Protein AF-A0A819ZSA5-F1 (afdb_monomer)

Foldseek 3Di:
DDDDDDDLVLLVVLVVCVVVVDDLVVNCVVVVDDSVVSVVSVVVCVVPVDSDDDPPPDDDDPDDPVRVVVVVCLQEDEDDDDDDDPDDPPDPDDPDDDDDDPDDPDPDDDPDPDFDDDDDPDDDALVNVLVCCVVGVVVRCVPRPPDLQDNHHYDDDPDPSCVDPVNVVSVVVVSVVSVVVND

pLDDT: mean 78.05, std 16.54, range [30.83, 96.31]

Organism: NCBI:txid392030

Structure (mmCIF, N/CA/C/O backbone):
data_AF-A0A819ZSA5-F1
#
_entry.id   AF-A0A819ZSA5-F1
#
loop_
_atom_site.group_PDB
_atom_site.id
_atom_site.type_symbol
_atom_site.label_atom_id
_atom_site.label_alt_id
_atom_site.label_comp_id
_atom_site.label_asym_id
_atom_site.label_entity_id
_atom_site.label_seq_id
_atom_site.pdbx_PDB_ins_code
_atom_site.Cartn_x
_atom_site.Cartn_y
_atom_site.Cartn_z
_atom_site.occupancy
_atom_site.B_iso_or_equiv
_atom_site.auth_seq_id
_atom_site.auth_comp_id
_atom_site.auth_asym_id
_atom_site.auth_atom_id
_atom_site.pdbx_PDB_model_num
ATOM 1 N N . MET A 1 1 ? -1.577 13.769 31.404 1.00 42.12 1 MET A N 1
ATOM 2 C CA . MET A 1 1 ? -1.605 12.295 31.266 1.00 42.12 1 MET A CA 1
ATOM 3 C C . MET A 1 1 ? -2.921 11.864 30.628 1.00 42.12 1 MET A C 1
ATOM 5 O O . MET A 1 1 ? -3.973 12.156 31.183 1.00 42.12 1 MET A O 1
ATOM 9 N N . GLY A 1 2 ? -2.891 11.240 29.448 1.00 57.12 2 GLY A N 1
ATOM 10 C CA . GLY A 1 2 ? -4.105 10.738 28.791 1.00 57.12 2 GLY A CA 1
ATOM 11 C C . GLY A 1 2 ? -4.589 9.444 29.446 1.00 57.12 2 GLY A C 1
ATOM 12 O O . GLY A 1 2 ? -3.799 8.523 29.641 1.00 57.12 2 GLY A O 1
ATOM 13 N N . ARG A 1 3 ? -5.876 9.356 29.801 1.00 67.00 3 ARG A N 1
ATOM 14 C CA . ARG A 1 3 ? -6.476 8.099 30.280 1.00 67.00 3 ARG A CA 1
ATOM 15 C C . ARG A 1 3 ? -6.512 7.102 29.116 1.00 67.00 3 ARG A C 1
ATOM 17 O O . ARG A 1 3 ? -7.000 7.447 28.041 1.00 67.00 3 ARG A O 1
ATOM 24 N N . LYS A 1 4 ? -6.009 5.879 29.319 1.00 74.50 4 LYS A N 1
ATOM 25 C CA . LYS A 1 4 ? -6.106 4.808 28.313 1.00 74.50 4 LYS A CA 1
ATOM 26 C C . LYS A 1 4 ? -7.578 4.454 28.094 1.00 74.50 4 LYS A C 1
ATOM 28 O O . LYS A 1 4 ? -8.337 4.317 29.053 1.00 74.50 4 LYS A O 1
ATOM 33 N N . ALA A 1 5 ? -7.986 4.341 26.834 1.00 81.38 5 ALA A N 1
ATOM 34 C CA . ALA A 1 5 ? -9.345 3.942 26.498 1.00 81.38 5 ALA A CA 1
ATOM 35 C C . ALA A 1 5 ? -9.573 2.478 26.898 1.00 81.38 5 ALA A C 1
ATOM 37 O O . ALA A 1 5 ? -8.728 1.626 26.639 1.00 81.38 5 ALA A O 1
ATOM 38 N N . VAL A 1 6 ? -10.721 2.193 27.517 1.00 85.12 6 VAL A N 1
ATOM 39 C CA . VAL A 1 6 ? -11.136 0.814 27.802 1.00 85.12 6 VAL A CA 1
ATOM 40 C C . VAL A 1 6 ? -11.534 0.134 26.499 1.00 85.12 6 VAL A C 1
ATOM 42 O O . VAL A 1 6 ? -12.333 0.692 25.728 1.00 85.12 6 VAL A O 1
ATOM 45 N N . ASP A 1 7 ? -10.977 -1.055 26.286 1.00 91.38 7 ASP A N 1
ATOM 46 C CA . ASP A 1 7 ? -11.205 -1.862 25.096 1.00 91.38 7 ASP A CA 1
ATOM 47 C C . ASP A 1 7 ? -12.686 -2.252 24.926 1.00 91.38 7 ASP A C 1
ATOM 49 O O . ASP A 1 7 ? -13.478 -2.286 25.874 1.00 91.38 7 ASP A O 1
ATOM 53 N N . ILE A 1 8 ? -13.085 -2.505 23.681 1.00 92.12 8 ILE A N 1
ATOM 54 C CA . ILE A 1 8 ? -14.462 -2.843 23.317 1.00 92.12 8 ILE A CA 1
ATOM 55 C C . ILE A 1 8 ? -14.859 -4.201 23.904 1.00 92.12 8 ILE A C 1
ATOM 57 O O . ILE A 1 8 ? -15.986 -4.327 24.390 1.00 92.12 8 ILE A O 1
ATOM 61 N N . ALA A 1 9 ? -13.957 -5.192 23.912 1.00 93.94 9 ALA A N 1
ATOM 62 C CA . ALA A 1 9 ? -14.250 -6.511 24.474 1.00 93.94 9 ALA A CA 1
ATOM 63 C C . ALA A 1 9 ? -14.570 -6.408 25.970 1.00 93.94 9 ALA A C 1
ATOM 65 O O . ALA A 1 9 ? -15.563 -6.957 26.442 1.00 93.94 9 ALA A O 1
ATOM 66 N N . THR A 1 10 ? -13.799 -5.597 26.691 1.00 93.19 10 THR A N 1
ATOM 67 C CA . THR A 1 10 ? -14.002 -5.337 28.117 1.00 93.19 10 THR A CA 1
ATOM 68 C C . THR A 1 10 ? -15.339 -4.654 28.413 1.00 93.19 10 THR A C 1
ATOM 70 O O . THR A 1 10 ? -15.990 -4.940 29.412 1.00 93.19 10 THR A O 1
ATOM 73 N N . LYS A 1 11 ? -15.804 -3.753 27.543 1.00 94.06 11 LYS A N 1
ATOM 74 C CA . LYS A 1 11 ? -17.131 -3.142 27.719 1.00 94.06 11 LYS A CA 1
ATOM 75 C C . LYS A 1 11 ? -18.262 -4.145 27.499 1.00 94.06 11 LYS A C 1
ATOM 77 O O . LYS A 1 11 ? -19.272 -4.064 28.191 1.00 94.06 11 LYS A O 1
ATOM 82 N N . ARG A 1 12 ? -18.094 -5.093 26.568 1.00 95.19 12 ARG A N 1
ATOM 83 C CA . ARG A 1 12 ? -19.062 -6.180 26.347 1.00 95.19 12 ARG A CA 1
ATOM 84 C C . ARG A 1 12 ? -19.144 -7.105 27.556 1.00 95.19 12 ARG A C 1
ATOM 86 O O . ARG A 1 12 ? -20.248 -7.424 27.978 1.00 95.19 12 ARG A O 1
ATOM 93 N N . THR A 1 13 ? -18.009 -7.482 28.148 1.00 96.31 13 THR A N 1
ATOM 94 C CA . THR A 1 13 ? -18.011 -8.329 29.351 1.00 96.31 13 THR A CA 1
ATOM 95 C C . THR A 1 13 ? -18.680 -7.641 30.537 1.00 96.31 13 THR A C 1
ATOM 97 O O . THR A 1 13 ? -19.432 -8.289 31.254 1.00 96.31 13 THR A O 1
ATOM 100 N N . ILE A 1 14 ? -18.490 -6.327 30.712 1.00 95.44 14 ILE A N 1
ATOM 101 C CA . ILE A 1 14 ? -19.206 -5.549 31.738 1.00 95.44 14 ILE A CA 1
ATOM 102 C C . ILE A 1 14 ? -20.728 -5.648 31.561 1.00 95.44 14 ILE A C 1
ATOM 104 O O . ILE A 1 14 ? -21.435 -5.836 32.548 1.00 95.44 14 ILE A O 1
ATOM 108 N N . ILE A 1 15 ? -21.227 -5.519 30.329 1.00 95.38 15 ILE A N 1
ATOM 109 C CA . ILE A 1 15 ? -22.668 -5.580 30.038 1.00 95.38 15 ILE A CA 1
ATOM 110 C C . ILE A 1 15 ? -23.203 -6.991 30.285 1.00 95.38 15 ILE A C 1
ATOM 112 O O . ILE A 1 15 ? -24.161 -7.137 31.028 1.00 95.38 15 ILE A O 1
ATOM 116 N N . LEU A 1 16 ? -22.517 -8.028 29.793 1.00 96.25 16 LEU A N 1
ATOM 117 C CA . LEU A 1 16 ? -22.916 -9.423 30.020 1.00 96.25 16 LEU A CA 1
ATOM 118 C C . LEU A 1 16 ? -23.002 -9.781 31.511 1.00 96.25 16 LEU A C 1
ATOM 120 O O . LEU A 1 16 ? -23.960 -10.416 31.938 1.00 96.25 16 LEU A O 1
ATOM 124 N N . LEU A 1 17 ? -22.023 -9.354 32.319 1.00 95.75 17 LEU A N 1
ATOM 125 C CA . LEU A 1 17 ? -22.046 -9.581 33.770 1.00 95.75 17 LEU A CA 1
ATOM 126 C C . LEU A 1 17 ? -23.159 -8.785 34.461 1.00 95.75 17 LEU A C 1
ATOM 128 O O . LEU A 1 17 ? -23.680 -9.201 35.495 1.00 95.75 17 LEU A O 1
ATOM 132 N N . ARG A 1 18 ? -23.521 -7.621 33.913 1.00 94.69 18 ARG A N 1
ATOM 133 C CA . ARG A 1 18 ? -24.638 -6.839 34.435 1.00 94.69 18 ARG A CA 1
ATOM 134 C C . ARG A 1 18 ? -25.976 -7.499 34.112 1.00 94.69 18 ARG A C 1
ATOM 136 O O . ARG A 1 18 ? -26.833 -7.541 34.990 1.00 94.69 18 ARG A O 1
ATOM 143 N N . ASP A 1 19 ? -26.122 -8.028 32.902 1.00 94.12 19 ASP A N 1
ATOM 144 C CA . ASP A 1 19 ? -27.318 -8.744 32.452 1.00 94.12 19 ASP A CA 1
ATOM 145 C C . ASP A 1 19 ? -27.502 -10.061 33.219 1.00 94.12 19 ASP A C 1
ATOM 147 O O . ASP A 1 19 ? -28.626 -10.452 33.514 1.00 94.12 19 ASP A O 1
ATOM 151 N N . SER A 1 20 ? -26.406 -10.691 33.662 1.00 94.62 20 SER A N 1
ATOM 152 C CA . SER A 1 20 ? -26.443 -11.837 34.581 1.00 94.62 20 SER A CA 1
ATOM 153 C C . SER A 1 20 ? -26.761 -11.462 36.039 1.00 94.62 20 SER A C 1
ATOM 155 O O . SER A 1 20 ? -26.597 -12.291 36.930 1.00 94.62 20 SER A O 1
ATOM 157 N N . GLY A 1 21 ? -27.142 -10.211 36.315 1.00 95.00 21 GLY A N 1
ATOM 158 C CA . GLY A 1 21 ? -27.566 -9.748 37.637 1.00 95.00 21 GLY A CA 1
ATOM 159 C C . GLY A 1 21 ? -26.447 -9.319 38.593 1.00 95.00 21 GLY A C 1
ATOM 160 O O . GLY A 1 21 ? -26.753 -8.925 39.717 1.00 95.00 21 GLY A O 1
ATOM 161 N N . MET A 1 22 ? -25.169 -9.325 38.186 1.00 94.75 22 MET A N 1
ATOM 162 C CA . MET A 1 22 ? -24.084 -8.929 39.095 1.00 94.75 22 MET A CA 1
ATOM 163 C C . MET A 1 22 ? -24.134 -7.434 39.437 1.00 94.75 22 MET A C 1
ATOM 165 O O . MET A 1 22 ? -24.469 -6.556 38.622 1.00 94.75 22 MET A O 1
ATOM 169 N N . SER A 1 23 ? -23.750 -7.124 40.672 1.00 95.50 23 SER A N 1
ATOM 170 C CA . SER A 1 23 ? -23.581 -5.756 41.146 1.00 95.50 23 SER A CA 1
ATOM 171 C C . SER A 1 23 ? -22.341 -5.104 40.523 1.00 95.50 23 SER A C 1
ATOM 173 O O . SER A 1 23 ? -21.363 -5.754 40.151 1.00 95.50 23 SER A O 1
ATOM 175 N N . GLN A 1 24 ? -22.329 -3.770 40.456 1.00 94.25 24 GLN A N 1
ATOM 176 C CA . GLN A 1 24 ? -21.155 -3.032 39.965 1.00 94.25 24 GLN A CA 1
ATOM 177 C C . GLN A 1 24 ? -19.898 -3.293 40.815 1.00 94.25 24 GLN A C 1
ATOM 179 O O . GLN A 1 24 ? -18.780 -3.178 40.312 1.00 94.25 24 GLN A O 1
ATOM 184 N N . TYR A 1 25 ? -20.074 -3.629 42.098 1.00 94.50 25 TYR A N 1
ATOM 185 C CA . TYR A 1 25 ? -18.979 -3.947 43.012 1.00 94.50 25 TYR A CA 1
ATOM 186 C C . TYR A 1 25 ? -18.336 -5.302 42.687 1.00 94.50 25 TYR A C 1
ATOM 188 O O . TYR A 1 25 ? -17.111 -5.392 42.615 1.00 94.50 25 TYR A O 1
ATOM 196 N N . GLU A 1 26 ? -19.139 -6.330 42.411 1.00 94.38 26 GLU A N 1
ATOM 197 C CA . GLU A 1 26 ? -18.645 -7.651 41.999 1.00 94.38 26 GLU A CA 1
ATOM 198 C C . GLU A 1 26 ? -17.937 -7.587 40.646 1.00 94.38 26 GLU A C 1
ATOM 200 O O . GLU A 1 26 ? -16.854 -8.149 40.481 1.00 94.38 26 GLU A O 1
ATOM 205 N N . ILE A 1 27 ? -18.487 -6.822 39.696 1.00 95.50 27 ILE A N 1
ATOM 206 C CA . ILE A 1 27 ? -17.856 -6.604 38.386 1.00 95.50 27 ILE A CA 1
ATOM 207 C C . ILE A 1 27 ? -16.493 -5.917 38.556 1.00 95.50 27 ILE A C 1
ATOM 209 O O . ILE A 1 27 ? -15.520 -6.306 37.907 1.00 95.50 27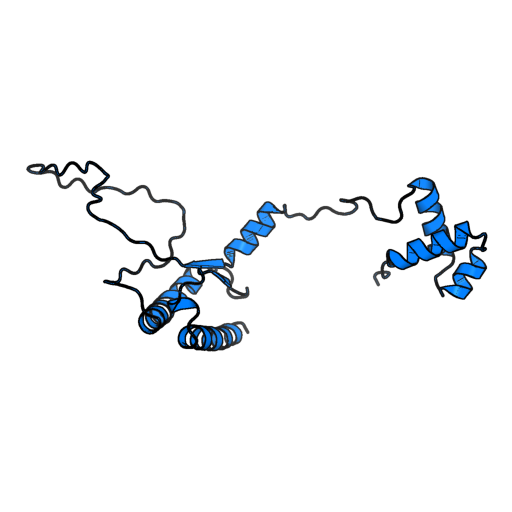 ILE A O 1
ATOM 213 N N . PHE A 1 28 ? -16.393 -4.932 39.457 1.00 94.62 28 PHE A N 1
ATOM 214 C CA . PHE A 1 28 ? -15.119 -4.296 39.799 1.00 94.62 28 PHE A CA 1
ATOM 215 C C . PHE A 1 28 ? -14.120 -5.303 40.371 1.00 94.62 28 PHE A C 1
ATOM 217 O O . PHE A 1 28 ? -12.987 -5.346 39.899 1.00 94.62 28 PHE A O 1
ATOM 224 N N . ARG A 1 29 ? -14.529 -6.130 41.341 1.00 95.25 29 ARG A N 1
ATOM 225 C CA . ARG A 1 29 ? -13.662 -7.158 41.937 1.00 95.25 29 ARG A CA 1
ATOM 226 C C . ARG A 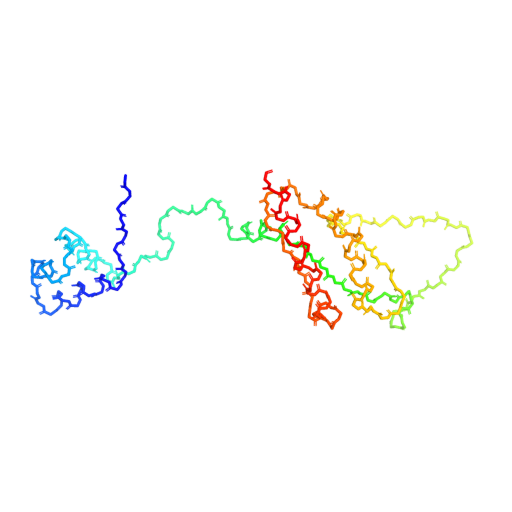1 29 ? -13.158 -8.159 40.896 1.00 95.25 29 ARG A C 1
ATOM 228 O O . ARG A 1 29 ? -11.997 -8.543 40.948 1.00 95.25 29 ARG A O 1
ATOM 235 N N . LYS A 1 30 ? -14.012 -8.543 39.944 1.00 94.00 30 LYS A N 1
ATOM 236 C CA . LYS A 1 30 ? -13.709 -9.559 38.928 1.00 94.00 30 LYS A CA 1
ATOM 237 C C . LYS A 1 30 ? -12.819 -9.045 37.797 1.00 94.00 30 LYS A C 1
ATOM 239 O O . LYS A 1 30 ? -11.926 -9.759 37.357 1.00 94.00 30 LYS A O 1
ATOM 244 N N . LEU A 1 31 ? -13.068 -7.829 37.305 1.00 91.50 31 LEU A N 1
ATOM 245 C CA . LEU A 1 31 ? -12.349 -7.262 36.155 1.00 91.50 31 LEU A CA 1
ATOM 246 C C . LEU A 1 31 ? -11.232 -6.286 36.547 1.00 91.50 31 LEU A C 1
ATOM 248 O O . LEU A 1 31 ? -10.460 -5.876 35.685 1.00 91.50 31 LEU A O 1
ATOM 252 N N . ASN A 1 32 ? -11.153 -5.892 37.821 1.00 93.00 32 ASN A N 1
ATOM 253 C CA . ASN A 1 32 ? -10.248 -4.861 38.333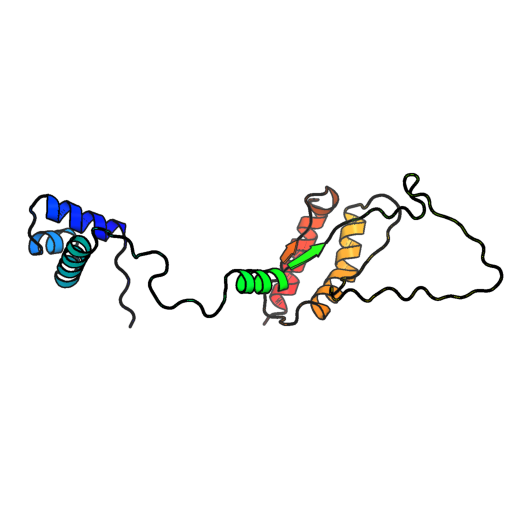 1.00 93.00 32 ASN A CA 1
ATOM 254 C C . ASN A 1 32 ? -10.373 -3.513 37.585 1.00 93.00 32 ASN A C 1
ATOM 256 O O . ASN A 1 32 ? -9.390 -2.844 37.271 1.00 93.00 32 ASN A O 1
ATOM 260 N N . ILE A 1 33 ? -11.609 -3.110 37.265 1.00 90.94 33 ILE A N 1
ATOM 261 C CA . ILE A 1 33 ? -11.920 -1.866 36.539 1.00 90.94 33 ILE A CA 1
ATOM 262 C C . ILE A 1 33 ? -12.704 -0.933 37.444 1.00 90.94 33 ILE A C 1
ATOM 264 O O . ILE A 1 33 ? -13.720 -1.332 38.002 1.00 90.94 33 ILE A O 1
ATOM 268 N N . SER A 1 34 ? -12.287 0.334 37.530 1.00 91.69 34 SER A N 1
ATOM 269 C CA . SER A 1 34 ? -12.961 1.347 38.352 1.00 91.69 34 SER A CA 1
ATOM 270 C C . SER A 1 34 ? -14.490 1.302 38.226 1.00 91.69 34 SER A C 1
ATOM 272 O O . SER A 1 34 ? -15.040 1.365 37.122 1.00 91.69 34 SER A O 1
ATOM 274 N N . ARG A 1 35 ? -15.177 1.282 39.378 1.00 93.19 35 ARG A N 1
ATOM 275 C CA . ARG A 1 35 ? -16.648 1.310 39.480 1.00 93.19 35 ARG A CA 1
ATOM 276 C C . ARG A 1 35 ? -17.272 2.452 38.679 1.00 93.19 35 ARG A C 1
ATOM 278 O O . ARG A 1 35 ? -18.312 2.265 38.057 1.00 93.19 35 ARG A O 1
ATOM 285 N N . HIS A 1 36 ? -16.606 3.607 38.618 1.00 92.81 36 HIS A N 1
ATOM 286 C CA . HIS A 1 36 ? -17.080 4.737 37.820 1.00 92.81 36 HIS A CA 1
ATOM 287 C C . HIS A 1 36 ? -17.105 4.401 36.320 1.00 92.81 36 HIS A C 1
ATOM 289 O O . HIS A 1 36 ? -18.057 4.748 35.619 1.00 92.81 36 HIS A O 1
ATOM 295 N N . CYS A 1 37 ? -16.088 3.699 35.816 1.00 91.44 37 CYS A N 1
ATOM 296 C CA . CYS A 1 37 ? -16.041 3.278 34.419 1.00 91.44 37 CYS A CA 1
ATOM 297 C C . CYS A 1 37 ? -17.138 2.251 34.103 1.00 91.44 37 CYS A C 1
ATOM 299 O O . CYS A 1 37 ? -17.792 2.360 33.064 1.00 91.44 37 CYS A O 1
ATOM 301 N N . ILE A 1 38 ? -17.385 1.312 35.021 1.00 94.19 38 ILE A N 1
ATOM 302 C CA . ILE A 1 38 ? -18.477 0.334 34.923 1.00 94.19 38 ILE A CA 1
ATOM 303 C C . ILE A 1 38 ? -19.827 1.059 34.856 1.00 94.19 38 ILE A C 1
ATOM 305 O O . ILE A 1 38 ? -20.561 0.890 33.884 1.00 94.19 38 ILE A O 1
ATOM 309 N N . GLY A 1 39 ? -20.114 1.937 35.822 1.00 95.12 39 GLY A N 1
ATOM 310 C CA . GLY A 1 39 ? -21.357 2.711 35.860 1.00 95.12 39 GLY A CA 1
ATOM 311 C C . GLY A 1 39 ? -21.561 3.571 34.610 1.00 95.12 39 GLY A C 1
ATOM 312 O O . GLY A 1 39 ? -22.640 3.568 34.022 1.00 95.12 39 GLY A O 1
ATOM 313 N N . HIS A 1 40 ? -20.506 4.238 34.131 1.00 93.56 40 HIS A N 1
ATOM 314 C CA . HIS A 1 40 ? -20.567 5.025 32.899 1.00 93.56 40 HIS A CA 1
ATOM 315 C C . HIS A 1 40 ? -20.808 4.148 31.658 1.00 93.56 40 HIS A C 1
ATOM 317 O O . HIS A 1 40 ? -21.516 4.556 30.739 1.00 93.56 40 HIS A O 1
ATOM 323 N N . THR A 1 41 ? -20.238 2.941 31.609 1.00 93.75 41 THR A N 1
ATOM 324 C CA . THR A 1 41 ? -20.447 1.993 30.501 1.00 93.75 41 THR A CA 1
ATOM 325 C C . THR A 1 41 ? -21.889 1.495 30.471 1.00 93.75 41 THR A C 1
ATOM 327 O O . THR A 1 41 ? -22.512 1.547 29.414 1.00 93.75 41 THR A O 1
ATOM 330 N N . ILE A 1 42 ? -22.438 1.106 31.626 1.00 94.88 42 ILE A N 1
ATOM 331 C CA . ILE A 1 42 ? -23.834 0.664 31.767 1.00 94.88 42 ILE A CA 1
ATOM 332 C C . ILE A 1 42 ? -24.793 1.800 31.395 1.00 94.88 42 ILE A C 1
ATOM 334 O O . ILE A 1 42 ? -25.666 1.620 30.554 1.00 94.88 42 ILE A O 1
ATOM 338 N N . SER A 1 43 ? -24.592 2.999 31.950 1.00 94.81 43 SER A N 1
ATOM 339 C CA . SER A 1 43 ? -25.424 4.170 31.645 1.00 94.81 43 SER A CA 1
ATOM 340 C C . SER A 1 43 ? -25.410 4.508 30.150 1.00 94.81 43 SER A C 1
ATOM 342 O O . SER A 1 43 ? -26.457 4.732 29.541 1.00 94.81 43 SER A O 1
ATOM 344 N N . LYS A 1 44 ? -24.227 4.482 29.523 1.00 91.12 44 LYS A N 1
ATOM 345 C CA . LYS A 1 44 ? -24.086 4.740 28.088 1.00 91.12 44 LYS A CA 1
ATOM 346 C C . LYS A 1 44 ? -24.756 3.658 27.239 1.00 91.12 44 LYS A C 1
ATOM 348 O O . LYS A 1 44 ? -25.363 3.998 26.225 1.00 91.12 44 LYS A O 1
ATOM 353 N N . PHE A 1 45 ? -24.651 2.391 27.640 1.00 93.62 45 PHE A N 1
ATOM 354 C CA . PHE A 1 45 ? -25.309 1.283 26.955 1.00 93.62 45 PHE A CA 1
ATOM 355 C C . PHE A 1 45 ? -26.830 1.386 27.061 1.00 93.62 45 PHE A C 1
ATOM 357 O O . PHE A 1 45 ? -27.490 1.344 26.035 1.00 93.62 45 PHE A O 1
ATOM 364 N N . ASN A 1 46 ? -27.383 1.653 28.242 1.00 93.88 46 ASN A N 1
ATOM 365 C CA . ASN A 1 46 ? -28.829 1.825 28.413 1.00 93.88 46 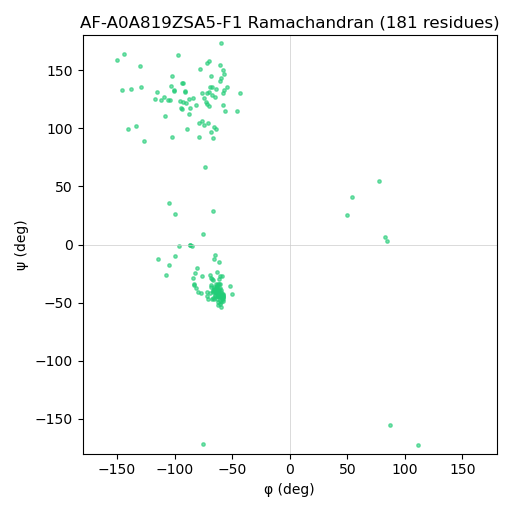ASN A CA 1
ATOM 366 C C . ASN A 1 46 ? -29.385 3.003 27.597 1.00 93.88 46 ASN A C 1
ATOM 368 O O . ASN A 1 46 ? -30.531 2.968 27.174 1.00 93.88 46 ASN A O 1
ATOM 372 N N . LYS A 1 47 ? -28.577 4.046 27.360 1.00 92.62 47 LYS A N 1
ATOM 373 C CA . LYS A 1 47 ? -28.996 5.229 26.592 1.00 92.62 47 LYS A CA 1
ATOM 374 C C . LYS A 1 47 ? -28.882 5.058 25.074 1.00 92.62 47 LYS A C 1
ATOM 376 O O . LYS A 1 47 ? -29.632 5.683 24.334 1.00 92.62 47 LYS A O 1
ATOM 381 N N . LEU A 1 48 ? -27.885 4.311 24.598 1.00 88.00 48 LEU A N 1
ATOM 382 C CA . LEU A 1 48 ? -27.556 4.216 23.168 1.00 88.00 48 LEU A CA 1
ATOM 383 C C . LEU A 1 48 ? -27.772 2.820 22.577 1.00 88.00 48 LEU A C 1
ATOM 385 O O . LEU A 1 48 ? -27.684 2.678 21.364 1.00 88.00 48 LEU A O 1
ATOM 389 N N . HIS A 1 49 ? -27.970 1.804 23.417 1.00 89.94 49 HIS A N 1
ATOM 390 C CA . HIS A 1 49 ? -27.998 0.375 23.083 1.00 89.94 49 HIS A CA 1
ATOM 391 C C . HIS A 1 49 ? -26.802 -0.098 22.238 1.00 89.94 49 HIS A C 1
ATOM 393 O O . HIS A 1 49 ? -26.866 -1.092 21.521 1.00 89.94 49 HIS A O 1
ATOM 399 N N . THR A 1 50 ? -25.669 0.609 22.325 1.00 89.38 50 THR A N 1
ATOM 400 C CA . THR A 1 50 ? -24.452 0.312 21.562 1.00 89.38 50 THR A CA 1
ATOM 401 C C . THR A 1 50 ? -23.212 0.441 22.433 1.00 89.38 50 THR A C 1
ATOM 403 O O . THR A 1 50 ? -23.021 1.445 23.123 1.00 89.38 50 THR A O 1
ATOM 406 N N . VAL A 1 51 ? -22.321 -0.547 22.341 1.00 87.81 51 VAL A N 1
ATOM 407 C CA . VAL A 1 51 ? -21.016 -0.552 23.029 1.00 87.81 51 VAL A CA 1
ATOM 408 C C . VAL A 1 51 ? -19.954 0.222 22.243 1.00 87.81 51 VAL A C 1
ATOM 410 O O . VAL A 1 51 ? -19.013 0.789 22.807 1.00 87.81 51 VAL A O 1
ATOM 413 N N . THR A 1 52 ? -20.107 0.245 20.922 1.00 85.38 52 THR A N 1
ATOM 414 C CA . THR A 1 52 ? -19.197 0.901 19.990 1.00 85.38 52 THR A CA 1
ATOM 415 C C . THR A 1 52 ? -19.416 2.411 19.977 1.00 85.38 52 THR A C 1
ATOM 417 O O . THR A 1 52 ? -20.498 2.932 20.248 1.00 85.38 52 THR A O 1
ATOM 420 N N . THR A 1 53 ? -18.355 3.157 19.685 1.00 78.25 53 THR A N 1
ATOM 421 C CA . THR A 1 53 ? -18.489 4.573 19.339 1.00 78.25 53 THR A CA 1
ATOM 422 C C . THR A 1 53 ? -19.164 4.688 17.980 1.00 78.25 53 THR A C 1
ATOM 424 O O . THR A 1 53 ? -18.781 3.973 17.055 1.00 78.25 53 THR A O 1
ATOM 427 N N . LYS A 1 54 ? -20.130 5.605 17.844 1.00 71.06 54 LYS A N 1
ATOM 428 C CA . LYS A 1 54 ? -20.743 5.903 16.544 1.00 71.06 54 LYS A CA 1
ATOM 429 C C . LYS A 1 54 ? -19.645 6.260 15.526 1.00 71.06 54 LYS A C 1
ATOM 431 O O . LYS A 1 54 ? -18.731 7.014 15.885 1.00 71.06 54 LYS A O 1
ATOM 436 N N . PRO A 1 55 ? -19.703 5.735 14.290 1.00 68.88 55 PRO A N 1
ATOM 437 C CA . PRO A 1 55 ? -18.747 6.105 13.255 1.00 68.88 55 PRO A CA 1
ATOM 438 C C . PRO A 1 55 ? -18.778 7.628 13.054 1.00 68.88 55 PRO A C 1
ATOM 440 O O . PRO A 1 55 ? -19.844 8.237 13.021 1.00 68.88 55 PRO A O 1
ATOM 443 N N . GLY A 1 56 ? -17.600 8.255 13.001 1.00 71.00 56 GLY A N 1
ATOM 444 C CA . GLY A 1 56 ? -17.467 9.714 12.894 1.00 71.00 56 GLY A CA 1
ATOM 445 C C . GLY A 1 56 ? -17.569 10.495 14.212 1.00 71.00 56 GLY A C 1
ATOM 446 O O . GLY A 1 56 ? -17.557 11.725 14.178 1.00 71.00 56 GLY A O 1
ATOM 447 N N . ALA A 1 57 ? -17.643 9.828 15.369 1.00 73.00 57 ALA A N 1
ATOM 448 C CA . ALA A 1 57 ? -17.570 10.498 16.666 1.00 73.00 57 ALA A CA 1
ATOM 449 C C . ALA A 1 57 ? -16.156 11.047 16.941 1.00 73.00 57 ALA A C 1
ATOM 451 O O . ALA A 1 57 ? -15.165 10.327 16.834 1.00 73.00 57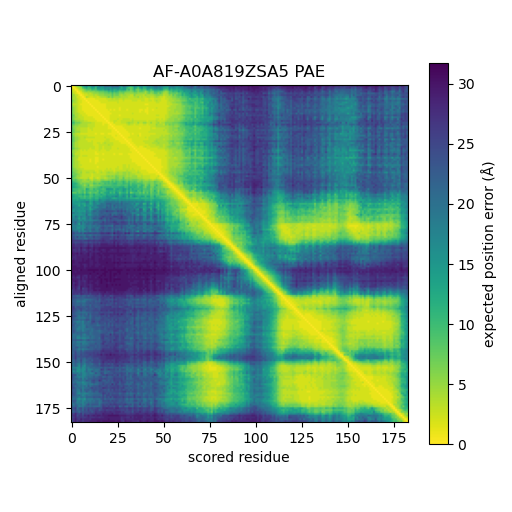 ALA A O 1
ATOM 452 N N . GLY A 1 58 ? -16.077 12.314 17.355 1.00 78.88 58 GLY A N 1
ATOM 453 C CA . GLY A 1 58 ? -14.828 12.993 17.705 1.00 78.88 58 GLY A CA 1
ATOM 454 C C . GLY A 1 58 ? -14.441 14.097 16.721 1.00 78.88 58 GLY A C 1
ATOM 455 O O . GLY A 1 58 ? -15.206 14.485 15.839 1.00 78.88 58 GLY A O 1
ATOM 456 N N . ARG A 1 59 ? -13.238 14.646 16.900 1.00 80.25 59 ARG A N 1
ATOM 457 C CA . ARG A 1 59 ? -12.726 15.719 16.044 1.00 80.25 59 ARG A CA 1
ATOM 458 C C . ARG A 1 59 ? -12.426 15.160 14.656 1.00 80.25 59 ARG A C 1
ATOM 460 O O . ARG A 1 59 ? -11.568 14.292 14.511 1.00 80.25 59 ARG A O 1
ATOM 467 N N . ARG A 1 60 ? -13.098 15.691 13.633 1.00 76.00 60 ARG A N 1
ATOM 468 C CA . ARG A 1 60 ? -12.789 15.358 12.237 1.00 76.00 60 ARG A CA 1
ATOM 469 C C . ARG A 1 60 ? -11.345 15.751 11.920 1.00 76.00 60 ARG A C 1
ATOM 471 O O . ARG A 1 60 ? -10.858 16.789 12.374 1.00 76.00 60 ARG A O 1
ATOM 478 N N . SER A 1 61 ? -10.657 14.907 11.154 1.00 76.81 61 SER A N 1
ATOM 479 C CA . SER A 1 61 ? -9.333 15.248 10.632 1.00 76.81 61 SER A CA 1
ATOM 480 C C . SER A 1 61 ? -9.437 16.503 9.765 1.00 76.81 61 SER A C 1
ATOM 482 O O . SER A 1 61 ? -10.414 16.667 9.039 1.00 76.81 61 SER A O 1
ATOM 484 N N . LYS A 1 62 ? -8.424 17.376 9.824 1.00 83.38 62 LYS A N 1
ATOM 485 C CA . LYS A 1 62 ? -8.338 18.546 8.933 1.00 83.38 62 LYS A CA 1
ATOM 486 C C . LYS A 1 62 ? -8.215 18.142 7.461 1.00 83.38 62 LYS A C 1
ATOM 488 O O . LYS A 1 62 ? -8.528 18.940 6.590 1.00 83.38 62 LYS A O 1
ATOM 493 N N . LEU A 1 63 ? -7.732 16.926 7.201 1.00 80.69 63 LEU A N 1
ATOM 494 C CA . LEU A 1 63 ? -7.530 16.403 5.859 1.00 80.69 63 LEU A CA 1
ATOM 495 C C . LEU A 1 63 ? -8.674 15.474 5.472 1.00 80.69 63 LEU A C 1
ATOM 497 O O . LEU A 1 63 ? -9.020 14.549 6.215 1.00 80.69 63 LEU A O 1
ATOM 501 N N . THR A 1 64 ? -9.194 15.690 4.268 1.00 82.19 64 THR A N 1
ATOM 502 C CA . THR A 1 64 ? -10.097 14.743 3.607 1.00 82.19 64 THR A CA 1
ATOM 503 C C . THR A 1 64 ? -9.334 13.485 3.194 1.00 82.19 64 THR A C 1
ATOM 505 O O . THR A 1 64 ? -8.110 13.507 3.036 1.00 82.19 64 THR A O 1
ATOM 508 N N . ASP A 1 65 ? -10.039 12.372 3.003 1.00 78.44 65 ASP A N 1
ATOM 509 C CA . ASP A 1 65 ? -9.394 11.122 2.590 1.00 78.44 65 ASP A CA 1
ATOM 510 C C . ASP A 1 65 ? -8.758 11.241 1.198 1.00 78.44 65 ASP A C 1
ATOM 512 O O . ASP A 1 65 ? -7.631 10.787 1.008 1.00 78.44 65 ASP A O 1
ATOM 516 N N . CYS A 1 66 ? -9.387 11.978 0.277 1.00 73.44 66 CYS A N 1
ATOM 517 C CA . CYS A 1 66 ? -8.795 12.317 -1.020 1.00 73.44 66 CYS A CA 1
ATOM 518 C C . CYS A 1 66 ? -7.470 13.078 -0.869 1.00 73.44 66 CYS A C 1
ATOM 520 O O . CYS A 1 66 ? -6.487 12.724 -1.510 1.00 73.44 66 CYS A O 1
ATOM 522 N N . GLN A 1 67 ? -7.391 14.074 0.020 1.00 77.00 67 GLN A N 1
ATOM 523 C CA . GLN A 1 67 ? -6.143 14.813 0.256 1.00 77.0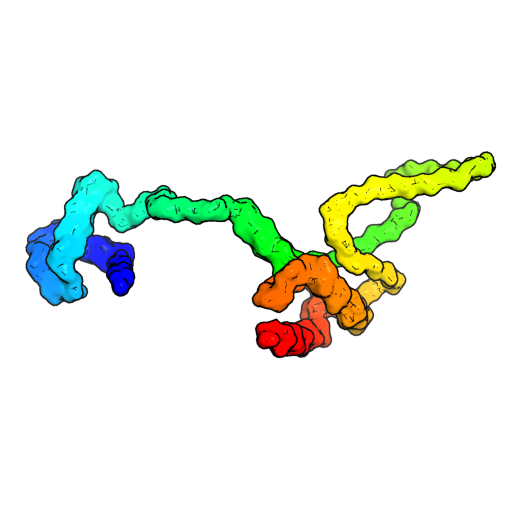0 67 GLN A CA 1
ATOM 524 C C . GLN A 1 67 ? -5.049 13.927 0.860 1.00 77.00 67 GLN A C 1
ATOM 526 O O . GLN A 1 67 ? -3.886 14.039 0.474 1.00 77.00 67 GLN A O 1
ATOM 531 N N . LYS A 1 68 ? -5.402 13.018 1.779 1.00 79.44 68 LYS A N 1
ATOM 532 C CA . LYS A 1 68 ? -4.446 12.037 2.320 1.00 79.44 68 LYS A CA 1
ATOM 533 C C . LYS A 1 68 ? -3.914 11.119 1.219 1.00 79.44 68 LYS A C 1
ATOM 535 O O . LYS A 1 68 ? -2.719 10.832 1.206 1.00 79.44 68 LYS A O 1
ATOM 540 N N . LEU A 1 69 ? -4.777 10.690 0.294 1.00 74.06 69 LEU A N 1
ATOM 541 C CA . LEU A 1 69 ? -4.379 9.899 -0.872 1.00 74.06 69 LEU A CA 1
ATOM 542 C C . LEU A 1 69 ? -3.436 10.689 -1.777 1.00 74.06 69 LEU A C 1
ATOM 544 O O . 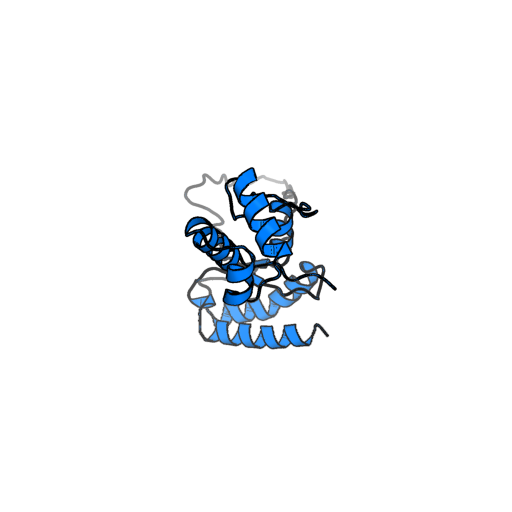LEU A 1 69 ? -2.374 10.177 -2.110 1.00 74.06 69 LEU A O 1
ATOM 548 N N . THR A 1 70 ? -3.748 11.945 -2.095 1.00 75.19 70 THR A N 1
ATOM 549 C CA . THR A 1 70 ? -2.866 12.803 -2.900 1.00 75.19 70 THR A CA 1
ATOM 550 C C . THR A 1 70 ? -1.487 12.953 -2.260 1.00 75.19 70 THR A C 1
ATOM 552 O O . THR A 1 70 ? -0.476 12.762 -2.927 1.00 75.19 70 THR A O 1
ATOM 555 N N . ILE A 1 71 ? -1.426 13.222 -0.952 1.00 72.88 71 ILE A N 1
ATOM 556 C CA . ILE A 1 71 ? -0.158 13.342 -0.212 1.00 72.88 71 ILE A CA 1
ATOM 557 C C . ILE A 1 71 ? 0.623 12.019 -0.222 1.00 72.88 71 ILE A C 1
ATOM 559 O O . ILE A 1 71 ? 1.852 12.024 -0.277 1.00 72.88 71 ILE A O 1
ATOM 563 N N . LYS A 1 72 ? -0.074 10.877 -0.176 1.00 73.44 72 LYS A N 1
ATOM 564 C CA . LYS A 1 72 ? 0.552 9.555 -0.290 1.00 73.44 72 LYS A CA 1
ATOM 565 C C . LYS A 1 72 ? 1.088 9.311 -1.704 1.00 73.44 72 LYS A C 1
ATOM 567 O O . LYS A 1 72 ? 2.195 8.807 -1.843 1.00 73.44 72 LYS A O 1
ATOM 572 N N . LEU A 1 73 ? 0.340 9.698 -2.736 1.00 74.62 73 LEU A N 1
ATOM 573 C CA . LEU A 1 73 ? 0.732 9.554 -4.142 1.00 74.62 73 LEU A CA 1
ATOM 574 C C . LEU A 1 73 ? 1.909 10.459 -4.524 1.00 74.62 73 LEU A C 1
ATOM 576 O O . LEU A 1 73 ? 2.715 10.065 -5.356 1.00 74.62 73 LEU A O 1
ATOM 580 N N . GLN A 1 74 ? 2.080 11.609 -3.865 1.00 74.81 74 GLN A N 1
ATOM 581 C CA . GLN A 1 74 ? 3.266 12.467 -4.027 1.00 74.81 74 GLN A CA 1
ATOM 582 C C . GLN A 1 74 ? 4.587 11.783 -3.627 1.00 74.81 74 GLN A C 1
ATOM 584 O O . GLN A 1 74 ? 5.655 12.282 -3.960 1.00 74.81 74 GLN A O 1
ATOM 589 N N . GLN A 1 75 ? 4.532 10.658 -2.907 1.00 77.00 75 GLN A N 1
ATOM 590 C CA . GLN A 1 75 ? 5.706 9.867 -2.520 1.00 77.00 75 GLN A CA 1
ATOM 591 C C . GLN A 1 75 ? 5.968 8.699 -3.479 1.00 77.00 75 GLN A C 1
ATOM 593 O O . GLN A 1 75 ? 6.898 7.928 -3.247 1.00 77.00 75 GLN A O 1
ATOM 598 N N . VAL A 1 76 ? 5.133 8.517 -4.505 1.00 80.69 76 VAL A N 1
ATOM 599 C CA . VAL A 1 76 ? 5.203 7.372 -5.414 1.00 80.69 76 VAL A CA 1
ATOM 600 C C . VAL A 1 76 ? 5.782 7.809 -6.754 1.00 80.69 76 VAL A C 1
ATOM 602 O O . VAL A 1 76 ? 5.248 8.702 -7.408 1.00 80.69 76 VAL A O 1
ATOM 605 N N . ILE A 1 77 ? 6.857 7.149 -7.178 1.00 83.00 77 ILE A N 1
ATOM 606 C CA . ILE A 1 77 ? 7.379 7.233 -8.541 1.00 83.00 77 ILE A CA 1
ATOM 607 C C . ILE A 1 77 ? 6.783 6.075 -9.328 1.00 83.00 77 ILE A C 1
ATOM 609 O O . ILE A 1 77 ? 7.021 4.916 -8.994 1.00 83.00 77 ILE A O 1
ATOM 613 N N . PHE A 1 78 ? 6.010 6.406 -10.356 1.00 84.62 78 PHE A N 1
ATOM 614 C CA . PHE A 1 78 ? 5.428 5.444 -11.284 1.00 84.62 78 PHE A CA 1
ATOM 615 C C . PHE A 1 78 ? 6.378 5.241 -12.461 1.00 84.62 78 PHE A C 1
ATOM 617 O O . PHE A 1 78 ? 6.847 6.218 -13.052 1.00 84.62 78 PHE A O 1
ATOM 624 N N . THR A 1 79 ? 6.650 3.987 -12.802 1.00 87.19 79 THR A N 1
ATOM 625 C CA . THR A 1 79 ? 7.437 3.612 -13.980 1.00 87.19 79 THR A CA 1
ATOM 626 C C . THR A 1 79 ? 6.681 2.580 -14.790 1.00 87.19 79 THR A C 1
ATOM 628 O O . THR A 1 79 ? 6.162 1.623 -14.217 1.00 87.19 79 THR A O 1
ATOM 631 N N . ASP A 1 80 ? 6.656 2.769 -16.103 1.00 85.12 80 ASP A N 1
ATOM 632 C CA . ASP A 1 80 ? 6.002 1.858 -17.033 1.00 85.12 80 ASP A CA 1
ATOM 633 C C . ASP A 1 80 ? 6.709 1.884 -18.391 1.00 85.12 80 ASP A C 1
ATOM 635 O O . ASP A 1 80 ? 7.408 2.848 -18.730 1.00 85.12 80 ASP A O 1
ATOM 639 N N . GLU A 1 81 ? 6.503 0.823 -19.160 1.00 85.19 81 GLU A N 1
ATOM 640 C CA . GLU A 1 81 ? 6.947 0.677 -20.538 1.00 85.19 81 GLU A CA 1
ATOM 641 C C . GLU A 1 81 ? 5.780 0.903 -21.497 1.00 85.19 81 GLU A C 1
ATOM 643 O O . GLU A 1 81 ? 4.628 0.564 -21.237 1.00 85.19 81 GLU A O 1
ATOM 648 N N . SER A 1 82 ? 6.057 1.499 -22.652 1.00 83.94 82 SER A N 1
ATOM 649 C CA . SER A 1 82 ? 5.040 1.694 -23.683 1.00 83.94 82 SER A CA 1
ATOM 650 C C . SER A 1 82 ? 5.656 1.569 -25.063 1.00 83.94 82 SER A C 1
ATOM 652 O O . SER A 1 82 ? 6.678 2.186 -25.359 1.00 83.94 82 SER A O 1
ATOM 654 N N . ASN A 1 83 ? 4.989 0.802 -25.924 1.00 80.19 83 ASN A N 1
ATOM 655 C CA . ASN A 1 83 ? 5.357 0.685 -27.327 1.00 80.19 83 ASN A CA 1
ATOM 656 C C . ASN A 1 83 ? 4.742 1.841 -28.116 1.00 80.19 83 ASN A C 1
ATOM 658 O O . ASN A 1 83 ? 3.529 2.057 -28.082 1.00 80.19 83 ASN A O 1
ATOM 662 N N . PHE A 1 84 ? 5.579 2.570 -28.851 1.00 73.56 84 PHE A N 1
ATOM 663 C CA . PHE A 1 84 ? 5.141 3.657 -29.720 1.00 73.56 84 PHE A CA 1
ATOM 664 C C . PHE A 1 84 ? 5.280 3.246 -31.183 1.00 73.56 84 PHE A C 1
ATOM 666 O O . PHE A 1 84 ? 6.384 3.140 -31.713 1.00 73.56 84 PHE A O 1
ATOM 673 N N . GLU A 1 85 ? 4.150 3.053 -31.858 1.00 70.56 85 GLU A N 1
ATOM 674 C CA . GLU A 1 85 ? 4.120 2.876 -33.308 1.00 70.56 85 GLU A CA 1
ATOM 675 C C . GLU A 1 85 ? 4.060 4.246 -33.991 1.00 70.56 85 GLU A C 1
ATOM 677 O O . GLU A 1 85 ? 3.092 4.990 -33.828 1.00 70.56 85 GLU A O 1
ATOM 682 N N . ILE A 1 86 ? 5.087 4.581 -34.779 1.00 68.50 86 ILE A N 1
ATOM 683 C CA . ILE A 1 86 ? 5.127 5.840 -35.546 1.00 68.50 86 ILE A CA 1
ATOM 684 C C . ILE A 1 86 ? 4.025 5.853 -36.615 1.00 68.50 86 ILE A C 1
ATOM 686 O O . ILE A 1 86 ? 3.387 6.877 -36.851 1.00 68.50 86 ILE A O 1
ATOM 690 N N . LEU A 1 87 ? 3.783 4.702 -37.242 1.00 69.06 87 LEU A N 1
ATOM 691 C CA . LEU A 1 87 ? 2.740 4.508 -38.240 1.00 69.06 87 LEU A CA 1
ATOM 692 C C . LEU A 1 87 ? 1.878 3.316 -37.829 1.00 69.06 87 LEU A C 1
ATOM 694 O O . LEU A 1 87 ? 2.160 2.175 -38.188 1.00 69.06 87 LEU A O 1
ATOM 698 N N . ASN A 1 88 ? 0.832 3.582 -37.051 1.00 63.72 88 ASN A N 1
ATOM 699 C CA . ASN A 1 88 ? -0.121 2.546 -36.676 1.00 63.72 88 ASN A CA 1
ATOM 700 C C . ASN A 1 88 ? -0.995 2.187 -37.887 1.00 63.72 88 ASN A C 1
ATOM 702 O O . ASN A 1 88 ? -1.687 3.047 -38.430 1.00 63.72 88 ASN A O 1
ATOM 706 N N . ARG A 1 89 ? -1.007 0.907 -38.279 1.00 60.22 89 ARG A N 1
ATOM 707 C CA . ARG A 1 89 ? -1.781 0.396 -39.429 1.00 60.22 89 ARG A CA 1
ATOM 708 C C . ARG A 1 89 ? -3.289 0.649 -39.316 1.00 60.22 89 ARG A C 1
ATOM 710 O O . ARG A 1 89 ? -3.966 0.722 -40.336 1.00 60.22 89 ARG A O 1
ATOM 717 N N . LYS A 1 90 ? -3.821 0.759 -38.093 1.00 65.31 90 LYS A N 1
ATOM 718 C CA . LYS A 1 90 ? -5.255 0.975 -37.834 1.00 65.31 90 LYS A CA 1
ATOM 719 C C . LYS A 1 90 ? -5.669 2.441 -37.948 1.00 65.31 90 LYS A C 1
ATOM 721 O O . LYS A 1 90 ? -6.831 2.721 -38.227 1.00 65.31 90 LYS A O 1
ATOM 726 N N . ASN A 1 91 ? -4.734 3.371 -37.764 1.00 62.38 91 ASN A N 1
ATOM 727 C CA . ASN A 1 91 ? -5.015 4.793 -37.893 1.00 62.38 91 ASN A CA 1
ATOM 728 C C . ASN A 1 91 ? -4.713 5.227 -39.329 1.00 62.38 91 ASN A C 1
ATOM 730 O O . ASN A 1 91 ? -3.591 5.080 -39.807 1.00 62.38 91 ASN A O 1
ATOM 734 N N . ARG A 1 92 ? -5.701 5.799 -40.027 1.00 60.62 92 ARG A N 1
ATOM 735 C CA . ARG A 1 92 ? -5.463 6.462 -41.319 1.00 60.62 92 ARG A CA 1
ATOM 736 C C . ARG A 1 92 ? -4.608 7.709 -41.082 1.00 60.62 92 ARG A C 1
ATOM 738 O O . ARG A 1 92 ? -5.128 8.780 -40.782 1.00 60.62 92 ARG A O 1
ATOM 745 N N . ILE A 1 93 ? -3.291 7.557 -41.179 1.00 62.22 93 ILE A N 1
ATOM 746 C CA . ILE A 1 93 ? -2.333 8.657 -41.062 1.00 62.22 93 ILE A CA 1
ATOM 747 C C . ILE A 1 93 ? -2.160 9.270 -42.452 1.00 62.22 93 ILE A C 1
ATOM 749 O O . ILE A 1 93 ? -1.627 8.640 -43.364 1.00 62.22 93 ILE A O 1
ATOM 753 N N . TYR A 1 94 ? -2.624 10.506 -42.626 1.00 62.59 94 TYR A N 1
ATOM 754 C CA . TYR A 1 94 ? -2.430 11.247 -43.868 1.00 62.59 94 TYR A CA 1
ATOM 755 C C . TYR A 1 94 ? -1.008 11.813 -43.918 1.00 62.59 94 TYR A C 1
ATOM 757 O O . TYR A 1 94 ? -0.706 12.816 -43.272 1.00 62.59 94 TYR A O 1
ATOM 765 N N . ILE A 1 95 ? -0.135 11.194 -44.715 1.00 63.75 95 ILE A N 1
ATOM 766 C CA . ILE A 1 95 ? 1.190 11.741 -45.024 1.00 63.75 95 ILE A CA 1
ATOM 767 C C . ILE A 1 95 ? 1.007 12.821 -46.097 1.00 63.75 95 ILE A C 1
ATOM 769 O O . ILE A 1 95 ? 0.978 12.536 -47.292 1.00 63.75 95 ILE A O 1
ATOM 773 N N . ARG A 1 96 ? 0.838 14.080 -45.679 1.00 57.66 96 ARG A N 1
ATOM 774 C CA . ARG A 1 96 ? 0.822 15.230 -46.595 1.00 57.66 96 ARG A CA 1
ATOM 775 C C . ARG A 1 96 ? 2.226 15.823 -46.690 1.00 57.66 96 ARG A C 1
ATOM 777 O O . ARG A 1 96 ? 2.747 16.337 -45.705 1.00 57.66 96 ARG A O 1
ATOM 784 N N . ARG A 1 97 ? 2.835 15.785 -47.880 1.00 51.09 97 ARG A N 1
ATOM 785 C CA . ARG A 1 97 ? 3.998 16.628 -48.198 1.00 51.09 97 ARG A CA 1
ATOM 786 C C . ARG A 1 97 ? 3.493 18.043 -48.466 1.00 51.09 97 ARG A C 1
ATOM 788 O O . ARG A 1 97 ? 2.901 18.289 -49.511 1.00 51.09 97 ARG A O 1
ATOM 795 N N . PHE A 1 98 ? 3.724 18.964 -47.537 1.00 52.28 98 PHE A N 1
ATOM 796 C CA . PHE A 1 98 ? 3.526 20.387 -47.797 1.00 52.28 98 PHE A CA 1
ATOM 797 C C . PHE A 1 98 ? 4.807 20.973 -48.391 1.00 52.28 98 PHE A C 1
ATOM 799 O O . PHE A 1 98 ? 5.891 20.839 -47.826 1.00 52.28 98 PHE A O 1
ATOM 806 N N . ARG A 1 99 ? 4.679 21.603 -49.560 1.00 50.25 99 ARG A N 1
ATOM 807 C CA . ARG A 1 99 ? 5.738 22.399 -50.182 1.00 50.25 99 ARG A CA 1
ATOM 808 C C . ARG A 1 99 ? 5.799 23.710 -49.380 1.00 50.25 99 ARG A C 1
ATOM 810 O O . ARG A 1 99 ? 4.915 24.538 -49.535 1.00 50.25 99 ARG A O 1
ATOM 817 N N . ASN A 1 100 ? 6.795 23.846 -48.502 1.00 56.09 100 ASN A N 1
ATOM 818 C CA . ASN A 1 100 ? 7.140 25.062 -47.738 1.00 56.09 100 ASN A CA 1
ATOM 819 C C . ASN A 1 100 ? 6.293 25.445 -46.505 1.00 56.09 100 ASN A C 1
ATOM 821 O O . ASN A 1 100 ? 5.897 26.596 -46.404 1.00 56.09 100 ASN A O 1
ATOM 825 N N . ASP A 1 101 ? 6.103 24.577 -45.505 1.00 47.84 101 ASP A N 1
ATOM 826 C CA . ASP A 1 101 ? 5.619 25.063 -44.196 1.00 47.84 101 ASP A CA 1
ATOM 827 C C . ASP A 1 101 ? 6.303 24.352 -43.012 1.00 47.84 101 ASP A C 1
ATOM 829 O O . ASP A 1 101 ? 5.928 23.253 -42.602 1.00 47.84 101 ASP A O 1
ATOM 833 N N . LEU A 1 102 ? 7.311 25.013 -42.428 1.00 49.22 102 LEU A N 1
ATOM 834 C CA . LEU A 1 102 ? 7.885 24.710 -41.109 1.00 49.22 102 LEU A CA 1
ATOM 835 C C . LEU A 1 102 ? 6.903 25.152 -40.012 1.00 49.22 102 LEU A C 1
ATOM 837 O O . LEU A 1 102 ? 7.165 26.084 -39.255 1.00 49.22 102 LEU A O 1
ATOM 841 N N . LYS A 1 103 ? 5.742 24.504 -39.907 1.00 45.06 103 LYS A N 1
ATOM 842 C CA . LYS A 1 103 ? 4.835 24.757 -38.780 1.00 45.06 103 LYS A CA 1
ATOM 843 C C . LYS A 1 103 ? 5.182 23.821 -37.632 1.00 45.06 103 LYS A C 1
ATOM 845 O O . LYS A 1 103 ? 4.846 22.639 -37.621 1.00 45.06 103 LYS A O 1
ATOM 850 N N . ARG A 1 104 ? 5.927 24.384 -36.678 1.00 45.50 104 ARG A N 1
ATOM 851 C CA . ARG A 1 104 ? 6.291 23.777 -35.396 1.00 45.50 104 ARG A CA 1
ATOM 852 C C . ARG A 1 104 ? 5.001 23.385 -34.673 1.00 45.50 104 ARG A C 1
ATOM 854 O O . ARG A 1 104 ? 4.195 24.239 -34.325 1.00 45.50 104 ARG A O 1
ATOM 861 N N . PHE A 1 105 ? 4.796 22.087 -34.479 1.00 44.12 105 PHE A N 1
ATOM 862 C CA . PHE A 1 105 ? 3.689 21.565 -33.685 1.00 44.12 105 PHE A CA 1
ATOM 863 C C . PHE A 1 105 ? 3.939 21.938 -32.216 1.00 44.12 105 PHE A C 1
ATOM 865 O O . PHE A 1 105 ? 4.707 21.270 -31.519 1.00 44.12 105 PHE A O 1
ATOM 872 N N . GLU A 1 106 ? 3.342 23.028 -31.740 1.00 42.03 106 GLU A N 1
ATOM 873 C CA . GLU A 1 106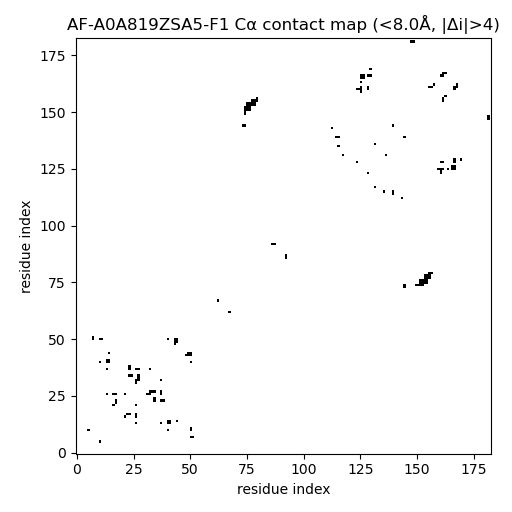 ? 3.365 23.358 -30.317 1.00 42.03 106 GLU A CA 1
ATOM 874 C C . GLU A 1 106 ? 2.470 22.367 -29.570 1.00 42.03 106 GLU A C 1
ATOM 876 O O . GLU A 1 106 ? 1.242 22.393 -29.644 1.00 42.03 106 GLU A O 1
ATOM 881 N N . ARG A 1 107 ? 3.101 21.416 -28.875 1.00 39.91 107 ARG A N 1
ATOM 882 C CA . ARG A 1 107 ? 2.389 20.467 -28.018 1.00 39.91 107 ARG A CA 1
ATOM 883 C C . ARG A 1 107 ? 1.898 21.223 -26.788 1.00 39.91 107 ARG A C 1
ATOM 885 O O . ARG A 1 107 ? 2.706 21.738 -26.019 1.00 39.91 107 ARG A O 1
ATOM 892 N N . SER A 1 108 ? 0.584 21.219 -26.576 1.00 38.78 108 SER A N 1
ATOM 893 C CA . SER A 1 108 ? -0.059 21.649 -25.333 1.00 38.78 108 SER A CA 1
ATOM 894 C C . SER A 1 108 ? 0.670 21.043 -24.129 1.00 38.78 108 SER A C 1
ATOM 896 O O . SER A 1 108 ? 0.702 19.816 -23.968 1.00 38.78 108 SER A O 1
ATOM 898 N N . GLN A 1 109 ? 1.285 21.886 -23.300 1.00 39.22 109 GLN A N 1
ATOM 899 C CA . GLN A 1 109 ? 1.992 21.447 -22.102 1.00 39.22 109 GLN A CA 1
ATOM 900 C C . GLN A 1 109 ? 0.990 20.861 -21.101 1.00 39.22 109 GLN A C 1
ATOM 902 O O . GLN A 1 109 ? 0.278 21.577 -20.400 1.00 39.22 109 GLN A O 1
ATOM 907 N N . SER A 1 110 ? 0.908 19.535 -21.030 1.00 40.09 110 SER A N 1
ATOM 908 C CA . SER A 1 110 ? 0.166 18.859 -19.968 1.00 40.09 110 SER A CA 1
ATOM 909 C C . SER A 1 110 ? 0.852 19.151 -18.628 1.00 40.09 110 SER A C 1
ATOM 911 O O . SER A 1 110 ? 2.044 18.879 -18.491 1.00 40.09 110 SER A O 1
ATOM 913 N N . ARG A 1 111 ? 0.103 19.640 -17.627 1.00 43.25 111 ARG A N 1
ATOM 914 C CA . ARG A 1 111 ? 0.544 19.907 -16.236 1.00 43.25 111 ARG A CA 1
ATOM 915 C C . ARG A 1 111 ? 0.906 18.643 -15.430 1.00 43.25 111 ARG A C 1
ATOM 917 O O . ARG A 1 111 ? 0.758 18.613 -14.213 1.00 43.25 111 ARG A O 1
ATOM 924 N N . VAL A 1 112 ? 1.357 17.577 -16.081 1.00 49.91 112 VAL A N 1
ATOM 925 C CA . VAL A 1 112 ? 1.884 16.397 -15.394 1.00 49.91 112 VAL A CA 1
ATOM 926 C C . VAL A 1 112 ? 3.390 16.570 -15.349 1.00 49.91 112 VAL A C 1
ATOM 928 O O . VAL A 1 112 ? 4.020 16.777 -16.381 1.00 49.91 112 VAL A O 1
ATOM 931 N N . HIS A 1 113 ? 3.961 16.543 -14.151 1.00 55.19 113 HIS A N 1
ATOM 932 C CA . HIS A 1 113 ? 5.405 16.535 -13.968 1.00 55.19 113 HIS A CA 1
ATOM 933 C C . HIS A 1 113 ? 5.940 15.233 -14.577 1.00 55.19 113 HIS A C 1
ATOM 935 O O . HIS A 1 113 ? 5.777 14.159 -14.004 1.00 55.19 113 HIS A O 1
ATOM 941 N N . LYS A 1 114 ? 6.462 15.309 -15.805 1.00 64.69 114 LYS A N 1
ATOM 942 C CA . LYS A 1 114 ? 6.898 14.130 -16.559 1.00 64.69 114 LYS A CA 1
ATOM 943 C C . LYS A 1 114 ? 8.284 13.726 -16.083 1.00 64.69 114 LYS A C 1
ATOM 945 O O . LYS A 1 114 ? 9.224 14.516 -16.178 1.00 64.69 114 LYS A O 1
ATOM 950 N N . GLY A 1 115 ? 8.383 12.501 -15.576 1.00 71.25 115 GLY A N 1
ATOM 951 C CA . GLY A 1 115 ? 9.653 11.847 -15.298 1.00 71.25 115 GLY A CA 1
ATOM 952 C C . GLY A 1 115 ? 10.523 11.684 -16.549 1.00 71.25 115 GLY A C 1
ATOM 953 O O . GLY A 1 115 ? 10.089 12.000 -17.660 1.00 71.25 115 GLY A O 1
ATOM 954 N N . PRO A 1 116 ? 11.766 11.208 -16.380 1.00 81.81 116 PRO A N 1
ATOM 955 C CA . PRO A 1 116 ? 12.638 10.901 -17.507 1.00 81.81 116 PRO A CA 1
ATOM 956 C C . PRO A 1 116 ? 11.974 9.863 -18.421 1.00 81.81 116 PRO A C 1
ATOM 958 O O . PRO A 1 116 ? 11.507 8.828 -17.954 1.00 81.81 116 PRO A O 1
ATOM 961 N N . ILE A 1 117 ? 11.943 10.152 -19.723 1.00 84.00 117 ILE A N 1
ATOM 962 C CA . ILE A 1 117 ? 11.492 9.219 -20.759 1.00 84.00 117 ILE A CA 1
ATOM 963 C C . ILE A 1 117 ? 12.740 8.703 -21.464 1.00 84.00 117 ILE A C 1
ATOM 965 O O . ILE A 1 117 ? 13.538 9.499 -21.963 1.00 84.00 117 ILE A O 1
ATOM 969 N N . VAL A 1 118 ? 12.903 7.383 -21.495 1.00 84.62 118 VAL A N 1
ATOM 970 C CA . VAL A 1 118 ? 14.036 6.715 -22.138 1.00 84.62 118 VAL A CA 1
ATOM 971 C C . VAL A 1 118 ? 13.507 5.857 -23.273 1.00 84.62 118 VAL A C 1
ATOM 973 O O . VAL A 1 118 ? 12.636 5.018 -23.064 1.00 84.62 118 VAL A O 1
ATOM 976 N N . PHE A 1 119 ? 14.034 6.082 -24.474 1.00 84.94 119 PHE A N 1
ATOM 977 C CA . 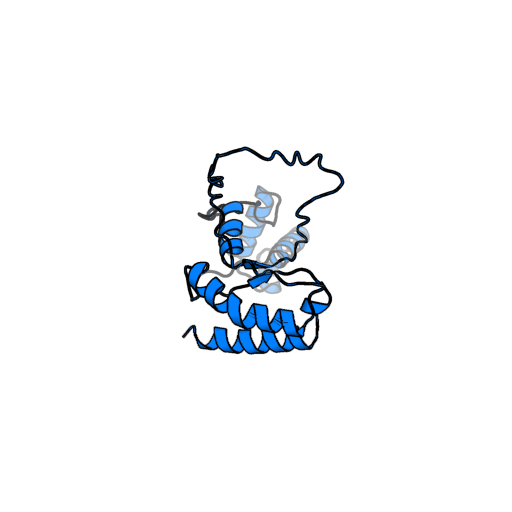PHE A 1 119 ? 13.783 5.222 -25.622 1.00 84.94 119 PHE A CA 1
ATOM 978 C C . PHE A 1 119 ? 14.862 4.146 -25.671 1.00 84.94 119 PHE A C 1
ATOM 980 O O . PHE A 1 119 ? 16.049 4.457 -25.571 1.00 84.94 119 PHE A O 1
ATOM 987 N N . TYR A 1 120 ? 14.445 2.898 -25.838 1.00 81.75 120 TYR A N 1
ATOM 988 C CA . TYR A 1 120 ? 15.327 1.764 -26.068 1.00 81.75 120 TYR A CA 1
ATOM 989 C C . TYR A 1 120 ? 14.815 0.975 -27.274 1.00 81.75 120 TYR A C 1
ATOM 991 O O . TYR A 1 120 ? 13.634 1.039 -27.620 1.00 81.75 120 TYR A O 1
ATOM 999 N N . ASN A 1 121 ? 15.726 0.274 -27.942 1.00 81.06 121 ASN A N 1
ATOM 1000 C CA . ASN A 1 121 ? 15.405 -0.527 -29.115 1.00 81.06 121 ASN A CA 1
ATOM 1001 C C . ASN A 1 121 ? 15.289 -1.994 -28.702 1.00 81.06 121 ASN A C 1
ATOM 1003 O O . ASN A 1 121 ? 16.190 -2.517 -28.055 1.00 81.06 121 ASN A O 1
ATOM 1007 N N . GLY A 1 122 ? 14.219 -2.667 -29.126 1.00 83.19 122 GLY A N 1
ATOM 1008 C CA . GLY A 1 122 ? 13.997 -4.079 -28.808 1.00 83.19 122 GLY A CA 1
ATOM 1009 C C . GLY A 1 122 ? 13.270 -4.290 -27.479 1.00 83.19 122 GLY A C 1
ATOM 1010 O O . GLY A 1 122 ? 12.498 -3.439 -27.046 1.00 83.19 122 GLY A O 1
ATOM 1011 N N . SER A 1 123 ? 13.457 -5.462 -26.872 1.00 85.44 123 SER A N 1
ATOM 1012 C CA . SER A 1 123 ? 12.834 -5.826 -25.594 1.00 85.44 123 SER A CA 1
ATOM 1013 C C . SER A 1 123 ? 13.756 -5.496 -24.432 1.00 85.44 123 SER A C 1
ATOM 1015 O O . SER A 1 123 ? 14.946 -5.783 -24.505 1.00 85.44 123 SER A O 1
ATOM 1017 N N . LEU A 1 124 ? 13.200 -4.958 -23.346 1.00 87.62 124 LEU A N 1
ATOM 1018 C CA . LEU A 1 124 ? 14.011 -4.574 -22.201 1.00 87.62 124 LEU A CA 1
ATOM 1019 C C . LEU A 1 124 ? 14.473 -5.790 -21.396 1.00 87.62 124 LEU A C 1
ATOM 1021 O O . LEU A 1 124 ? 13.664 -6.595 -20.922 1.00 87.62 124 LEU A O 1
ATOM 1025 N N . HIS A 1 125 ? 15.782 -5.893 -21.182 1.00 92.19 125 HIS A N 1
ATOM 1026 C CA . HIS A 1 125 ? 16.368 -6.892 -20.293 1.00 92.19 125 HIS A CA 1
ATOM 1027 C C . HIS A 1 125 ? 16.653 -6.331 -18.894 1.00 92.19 125 HIS A C 1
ATOM 1029 O O . HIS A 1 125 ? 16.698 -5.125 -18.663 1.00 92.19 125 HIS A O 1
ATOM 1035 N N . SER A 1 126 ? 16.855 -7.218 -17.912 1.00 90.50 126 SER A N 1
ATOM 1036 C CA . SER A 1 126 ? 17.058 -6.800 -16.517 1.00 90.50 126 SER A CA 1
ATOM 1037 C C . SER A 1 126 ? 18.304 -5.938 -16.313 1.00 90.50 126 SER A C 1
ATOM 1039 O O . SER A 1 126 ? 18.296 -5.074 -15.445 1.00 90.50 126 SER A O 1
ATOM 1041 N N . ASP A 1 127 ? 19.371 -6.196 -17.071 1.00 92.12 127 ASP A N 1
ATOM 1042 C CA . ASP A 1 127 ? 20.630 -5.454 -16.944 1.00 92.12 127 ASP A CA 1
ATOM 1043 C C . ASP A 1 127 ? 20.462 -4.022 -17.483 1.00 92.12 127 ASP A C 1
ATOM 1045 O O . ASP A 1 127 ? 20.734 -3.059 -16.771 1.00 92.12 127 ASP A O 1
ATOM 1049 N N . GLU A 1 128 ? 19.853 -3.881 -18.662 1.00 91.25 128 GLU A N 1
ATOM 1050 C CA . GLU A 1 128 ? 19.492 -2.584 -19.251 1.00 91.25 128 GLU A CA 1
ATOM 1051 C C . GLU A 1 128 ? 18.536 -1.795 -18.348 1.00 91.25 128 GLU A C 1
ATOM 1053 O O . GLU A 1 128 ? 18.702 -0.592 -18.143 1.00 91.25 128 GLU A O 1
ATOM 1058 N N . TYR A 1 129 ? 17.555 -2.473 -17.745 1.00 91.25 129 TYR A N 1
ATOM 1059 C CA . TYR A 1 129 ? 16.639 -1.849 -16.795 1.00 91.25 129 TYR A CA 1
ATOM 1060 C C . TYR A 1 129 ? 17.369 -1.285 -15.565 1.00 91.25 129 TYR A C 1
ATOM 1062 O O . TYR A 1 129 ? 17.080 -0.171 -15.121 1.00 91.25 129 TYR A O 1
ATOM 1070 N N . ILE A 1 130 ? 18.342 -2.023 -15.019 1.00 91.94 130 ILE A N 1
ATOM 1071 C CA . ILE A 1 130 ? 19.162 -1.562 -13.889 1.00 91.94 130 ILE A CA 1
ATOM 1072 C C . ILE A 1 130 ? 19.974 -0.323 -14.276 1.00 91.94 130 ILE A C 1
ATOM 1074 O O . ILE A 1 130 ? 20.042 0.620 -13.481 1.00 91.94 130 ILE A O 1
ATOM 1078 N N . ASP A 1 131 ? 20.537 -0.292 -15.483 1.00 91.56 131 ASP A N 1
ATOM 1079 C CA . ASP A 1 131 ? 21.307 0.849 -15.983 1.00 91.56 131 ASP A CA 1
ATOM 1080 C C . ASP A 1 131 ? 20.430 2.096 -16.145 1.00 91.56 131 ASP A C 1
ATOM 1082 O O . ASP A 1 131 ? 20.790 3.186 -15.682 1.00 91.56 131 ASP A O 1
ATOM 1086 N N . ILE A 1 132 ? 19.231 1.930 -16.715 1.00 90.25 132 ILE A N 1
ATOM 1087 C CA . ILE A 1 132 ? 18.231 2.998 -16.833 1.00 90.25 132 ILE A CA 1
ATOM 1088 C C . ILE A 1 132 ? 17.873 3.541 -15.447 1.00 90.25 132 ILE A C 1
ATOM 1090 O O . ILE A 1 132 ? 17.919 4.757 -15.225 1.00 90.25 132 ILE A O 1
ATOM 1094 N N . LEU A 1 133 ? 17.570 2.659 -14.489 1.00 88.94 133 LEU A N 1
ATOM 1095 C CA . LEU A 1 133 ? 17.282 3.065 -13.115 1.00 88.94 133 LEU A CA 1
ATOM 1096 C C . LEU A 1 133 ? 18.467 3.797 -12.481 1.00 88.94 133 LEU A C 1
ATOM 1098 O O . LEU A 1 133 ? 18.282 4.830 -11.844 1.00 88.94 133 LEU A O 1
ATOM 1102 N N . GLY A 1 134 ? 19.690 3.294 -12.638 1.00 88.00 134 GLY A N 1
ATOM 1103 C CA . GLY A 1 134 ? 20.881 3.918 -12.064 1.00 88.00 134 GLY A CA 1
ATOM 1104 C C . GLY A 1 134 ? 21.140 5.324 -12.573 1.00 88.00 134 GLY A C 1
ATOM 1105 O O . GLY A 1 134 ? 21.507 6.192 -11.781 1.00 88.00 134 GLY A O 1
ATOM 1106 N N . LYS A 1 135 ? 20.889 5.560 -13.859 1.00 88.44 135 LYS A N 1
ATOM 1107 C CA . LYS A 1 135 ? 21.121 6.855 -14.493 1.00 88.44 135 LYS A CA 1
ATOM 1108 C C . LYS A 1 135 ? 20.010 7.865 -14.217 1.00 88.44 135 LYS A C 1
ATOM 1110 O O . LYS A 1 135 ? 20.295 9.038 -13.999 1.00 88.44 135 LYS A O 1
ATOM 1115 N N . HIS A 1 136 ? 18.752 7.430 -14.235 1.00 86.44 136 HIS A N 1
ATOM 1116 C CA . HIS A 1 136 ? 17.612 8.347 -14.307 1.00 86.44 136 HIS A CA 1
ATOM 1117 C C . HIS A 1 136 ? 16.816 8.477 -13.006 1.00 86.44 136 HIS A C 1
ATOM 1119 O O . HIS A 1 136 ? 16.213 9.525 -12.761 1.00 86.44 136 HIS A O 1
ATOM 1125 N N . LEU A 1 137 ? 16.833 7.454 -12.147 1.00 83.06 137 LEU A N 1
ATOM 1126 C CA . LEU A 1 137 ? 16.105 7.478 -10.880 1.00 83.06 137 LEU A CA 1
ATOM 1127 C C . LEU A 1 137 ? 16.614 8.566 -9.906 1.00 83.06 137 LEU A C 1
ATOM 1129 O O . LEU A 1 137 ? 15.768 9.243 -9.324 1.00 83.06 137 LEU A O 1
ATOM 1133 N N . PRO A 1 138 ? 17.935 8.823 -9.756 1.00 80.12 138 PRO A N 1
ATOM 1134 C CA . PRO A 1 138 ? 18.432 9.909 -8.901 1.00 80.12 138 PRO A CA 1
ATOM 1135 C C . PRO A 1 138 ? 17.897 11.282 -9.317 1.00 80.12 138 PRO A C 1
ATOM 1137 O O . PRO A 1 138 ? 17.360 12.021 -8.497 1.00 80.12 138 PRO A O 1
ATOM 1140 N N . THR A 1 139 ? 17.950 11.586 -10.615 1.00 78.50 139 THR A N 1
ATOM 1141 C CA . THR A 1 139 ? 17.446 12.851 -11.162 1.00 78.50 139 THR A CA 1
ATOM 1142 C C . THR A 1 139 ? 15.934 12.991 -10.985 1.00 78.50 139 THR A C 1
ATOM 1144 O O . THR A 1 139 ? 15.432 14.097 -10.786 1.00 78.50 139 THR A O 1
ATOM 1147 N N . ALA A 1 140 ? 15.187 11.885 -11.056 1.00 76.19 140 ALA A N 1
ATOM 1148 C CA . ALA A 1 140 ? 13.758 11.893 -10.767 1.00 76.19 140 ALA A CA 1
ATOM 1149 C C . ALA A 1 140 ? 13.489 12.191 -9.282 1.00 76.19 140 ALA A C 1
ATOM 1151 O O . ALA A 1 140 ? 12.603 12.988 -8.974 1.00 76.19 140 ALA A O 1
ATOM 1152 N N . PHE A 1 141 ? 14.272 11.620 -8.362 1.00 76.06 141 PHE A N 1
ATOM 1153 C CA . PHE A 1 141 ? 14.135 11.911 -6.934 1.00 76.06 141 PHE A CA 1
ATOM 1154 C C . PHE A 1 141 ? 14.337 13.398 -6.626 1.00 76.06 141 PHE A C 1
ATOM 1156 O O . PHE A 1 141 ? 13.477 13.995 -5.985 1.00 76.06 141 PHE A O 1
ATOM 1163 N N . GLU A 1 142 ? 15.413 14.004 -7.133 1.00 73.94 142 GLU A N 1
ATOM 1164 C CA . GLU A 1 142 ? 15.723 15.424 -6.898 1.00 73.94 142 GLU A CA 1
ATOM 1165 C C . GLU A 1 142 ? 14.633 16.366 -7.422 1.00 73.94 142 GLU A C 1
ATOM 1167 O O . GLU A 1 142 ? 14.321 17.374 -6.793 1.00 73.94 142 GLU A O 1
ATOM 1172 N N . LYS A 1 143 ? 14.032 16.041 -8.574 1.00 71.56 143 LYS A N 1
ATOM 1173 C CA . LYS A 1 143 ? 13.042 16.911 -9.225 1.00 71.56 143 LYS A CA 1
ATOM 1174 C C . LYS A 1 143 ? 11.628 16.761 -8.675 1.00 71.56 143 LYS A C 1
ATOM 1176 O O . LYS A 1 143 ? 10.884 17.739 -8.671 1.00 71.56 143 LYS A O 1
ATOM 1181 N N . PHE A 1 144 ? 11.224 15.554 -8.277 1.00 67.62 144 PHE A N 1
ATOM 1182 C CA . PHE A 1 144 ? 9.819 15.269 -7.953 1.00 67.62 144 PHE A CA 1
ATOM 1183 C C . PHE A 1 144 ? 9.536 15.159 -6.460 1.00 67.62 144 PHE A C 1
ATOM 1185 O O . PHE A 1 144 ? 8.381 15.292 -6.053 1.00 67.62 144 PHE A O 1
ATOM 1192 N N . VAL A 1 145 ? 10.562 14.966 -5.630 1.00 65.31 145 VAL A N 1
ATOM 1193 C CA . VAL A 1 145 ? 10.388 14.867 -4.182 1.00 65.31 145 VAL A CA 1
ATOM 1194 C C . VAL A 1 145 ? 10.795 16.184 -3.535 1.00 65.31 145 VAL A C 1
ATOM 1196 O O . VAL A 1 145 ? 11.942 16.408 -3.174 1.00 65.31 145 VAL A O 1
ATOM 1199 N N . SER A 1 146 ? 9.808 17.060 -3.347 1.00 59.81 146 SER A N 1
ATOM 1200 C CA . SER A 1 146 ? 9.971 18.371 -2.698 1.00 59.81 146 SER A CA 1
ATOM 1201 C C . SER A 1 146 ? 10.356 18.297 -1.214 1.00 59.81 146 SER A C 1
ATOM 1203 O O . SER A 1 146 ? 10.664 19.320 -0.606 1.00 59.81 146 SER A O 1
ATOM 1205 N N . GLN A 1 147 ? 10.320 17.104 -0.609 1.00 59.62 147 GLN A N 1
ATOM 1206 C CA . GLN A 1 147 ? 10.673 16.868 0.790 1.00 59.62 147 GLN A CA 1
ATOM 1207 C C . GLN A 1 147 ? 11.596 15.645 0.917 1.00 59.62 147 GLN A C 1
ATOM 1209 O O . GLN A 1 147 ? 11.099 14.516 0.898 1.00 59.62 147 GLN A O 1
ATOM 1214 N N . PRO A 1 148 ? 12.914 15.839 1.101 1.00 54.84 148 PRO A N 1
ATOM 1215 C CA . PRO A 1 148 ? 13.899 14.753 1.129 1.00 54.84 148 PRO A CA 1
ATOM 1216 C C . PRO A 1 148 ? 13.743 13.779 2.313 1.00 54.84 148 PRO A C 1
ATOM 1218 O O . PRO A 1 148 ? 14.313 12.695 2.294 1.00 54.84 148 PRO A O 1
ATOM 1221 N N . SER A 1 149 ? 12.941 14.120 3.328 1.00 57.91 149 SER A N 1
ATOM 1222 C CA . SER A 1 149 ? 12.764 13.328 4.555 1.00 57.91 149 SER A CA 1
ATOM 1223 C C . SER A 1 149 ? 11.692 12.233 4.478 1.00 57.91 149 SER A C 1
ATOM 1225 O O . SER A 1 149 ? 11.440 11.538 5.466 1.00 57.91 149 SER A O 1
ATOM 1227 N N . ARG A 1 150 ? 11.006 12.072 3.339 1.00 64.62 150 ARG A N 1
ATOM 1228 C CA . ARG A 1 150 ? 9.909 11.102 3.202 1.00 64.62 150 ARG A CA 1
ATOM 1229 C C . ARG A 1 150 ? 10.345 9.859 2.443 1.00 64.62 150 ARG A C 1
ATOM 1231 O O . ARG A 1 150 ? 10.986 9.935 1.404 1.00 64.62 150 ARG A O 1
ATOM 1238 N N . LYS A 1 151 ? 9.929 8.698 2.956 1.00 74.38 151 LYS A N 1
ATOM 1239 C CA . LYS A 1 151 ? 10.123 7.397 2.311 1.00 74.38 151 LYS A CA 1
ATOM 1240 C C . LYS A 1 151 ? 9.481 7.407 0.924 1.00 74.38 151 LYS A C 1
ATOM 1242 O O . LYS A 1 151 ? 8.271 7.577 0.810 1.00 74.38 151 LYS A O 1
ATOM 1247 N N . ILE A 1 152 ? 10.293 7.183 -0.100 1.00 77.19 152 ILE A N 1
ATOM 1248 C CA . ILE A 1 152 ? 9.854 7.178 -1.494 1.00 77.19 152 ILE A CA 1
ATOM 1249 C C . ILE A 1 152 ? 9.499 5.745 -1.889 1.00 77.19 152 ILE A C 1
ATOM 1251 O O . ILE A 1 152 ? 10.173 4.790 -1.490 1.00 77.19 152 ILE A O 1
ATOM 1255 N N . LEU A 1 153 ? 8.414 5.589 -2.639 1.00 82.06 153 LEU A N 1
ATOM 1256 C CA . LEU A 1 153 ? 7.924 4.306 -3.124 1.00 82.06 153 LEU A CA 1
ATOM 1257 C C . LEU A 1 153 ? 8.097 4.253 -4.639 1.00 82.06 153 LEU A C 1
ATOM 1259 O O . LEU A 1 153 ? 7.595 5.114 -5.351 1.00 82.06 153 LEU A O 1
ATOM 1263 N N . LEU A 1 154 ? 8.791 3.232 -5.131 1.00 86.88 154 LEU A N 1
ATOM 1264 C CA . LEU A 1 154 ? 8.829 2.930 -6.558 1.00 86.88 154 LEU A CA 1
ATOM 1265 C C . LEU A 1 154 ? 7.677 1.973 -6.874 1.00 86.88 154 LEU A C 1
ATOM 1267 O O . LEU A 1 154 ? 7.600 0.896 -6.279 1.00 86.88 154 LEU A O 1
ATOM 1271 N N . GLN A 1 155 ? 6.790 2.372 -7.782 1.00 88.25 155 GLN A N 1
ATOM 1272 C CA . GLN A 1 155 ? 5.738 1.520 -8.319 1.00 88.25 155 GLN A CA 1
ATOM 1273 C C . GLN A 1 155 ? 6.060 1.175 -9.773 1.00 88.25 155 GLN A C 1
ATOM 1275 O O . GLN A 1 155 ? 6.301 2.048 -10.600 1.00 88.25 155 GLN A O 1
ATOM 1280 N N . GLN A 1 156 ? 6.045 -0.123 -10.038 1.00 89.88 156 GLN A N 1
ATOM 1281 C CA . GLN A 1 156 ? 6.259 -0.765 -11.328 1.00 89.88 156 GLN A CA 1
ATOM 1282 C C . GLN A 1 156 ? 5.327 -1.979 -11.400 1.00 89.88 156 GLN A C 1
ATOM 1284 O O . GLN A 1 156 ? 4.785 -2.404 -10.368 1.00 89.88 156 GLN A O 1
ATOM 1289 N N . ASP A 1 157 ? 5.117 -2.524 -12.592 1.00 90.12 157 ASP A N 1
ATOM 1290 C CA . ASP A 1 157 ? 4.396 -3.783 -12.747 1.00 90.12 157 ASP A CA 1
ATOM 1291 C C . ASP A 1 157 ? 5.277 -4.992 -12.335 1.00 90.12 157 ASP A C 1
ATOM 1293 O O . ASP A 1 157 ? 6.361 -4.847 -11.760 1.00 90.12 157 ASP A O 1
ATOM 1297 N N . ASN A 1 158 ? 4.793 -6.209 -12.591 1.00 91.25 158 ASN A N 1
ATOM 1298 C CA . ASN A 1 158 ? 5.520 -7.444 -12.286 1.00 91.25 158 ASN A CA 1
ATOM 1299 C C . ASN A 1 158 ? 6.219 -8.057 -13.515 1.00 91.25 158 ASN A C 1
ATOM 1301 O O . ASN A 1 158 ? 6.430 -9.275 -13.547 1.00 91.25 158 ASN A O 1
ATOM 1305 N N . ALA A 1 159 ? 6.577 -7.261 -14.527 1.00 88.25 159 ALA A N 1
ATOM 1306 C CA . ALA A 1 159 ? 7.296 -7.753 -15.694 1.00 88.25 159 ALA A CA 1
ATOM 1307 C C . ALA A 1 159 ? 8.612 -8.438 -15.291 1.00 88.25 159 ALA A C 1
ATOM 1309 O O . ALA A 1 159 ? 9.285 -8.074 -14.318 1.00 88.25 159 ALA A O 1
ATOM 1310 N N . ARG A 1 160 ? 8.995 -9.468 -16.058 1.00 91.25 160 ARG A N 1
ATOM 1311 C CA . ARG A 1 160 ? 10.163 -10.324 -15.773 1.00 91.25 160 ARG A CA 1
ATOM 1312 C C . ARG A 1 160 ? 11.458 -9.535 -15.498 1.00 91.25 160 ARG A C 1
ATOM 1314 O O . ARG A 1 160 ? 12.150 -9.903 -14.543 1.00 91.25 160 ARG A O 1
ATOM 1321 N N . PRO A 1 161 ? 11.795 -8.465 -16.249 1.00 89.88 161 PRO A N 1
ATOM 1322 C CA . PRO A 1 161 ? 12.998 -7.671 -15.988 1.00 89.88 161 PRO A CA 1
ATOM 1323 C C . PRO A 1 161 ? 12.997 -7.014 -14.600 1.00 89.88 161 PRO A C 1
ATOM 1325 O O . PRO A 1 161 ? 14.045 -6.925 -13.955 1.00 89.88 161 PRO A O 1
ATOM 1328 N N . TYR A 1 162 ? 11.827 -6.620 -14.096 1.00 89.75 162 TYR A N 1
ATOM 1329 C CA . TYR A 1 162 ? 11.677 -5.866 -12.849 1.00 89.75 162 TYR A CA 1
ATOM 1330 C C . TYR A 1 162 ? 11.722 -6.755 -11.612 1.00 89.75 162 TYR A C 1
ATOM 1332 O O . TYR A 1 162 ? 12.294 -6.396 -10.580 1.00 89.75 162 TYR A O 1
ATOM 1340 N N . VAL A 1 163 ? 11.138 -7.950 -11.718 1.00 91.00 163 VAL A N 1
ATOM 1341 C CA . VAL A 1 163 ? 11.087 -8.924 -10.620 1.00 91.00 163 VAL A CA 1
ATOM 1342 C C . VAL A 1 163 ? 12.317 -9.829 -10.563 1.00 91.00 163 VAL A C 1
ATOM 1344 O O . VAL A 1 163 ? 12.412 -10.666 -9.662 1.00 91.00 163 VAL A O 1
ATOM 1347 N N . SER A 1 164 ? 13.268 -9.657 -11.485 1.00 92.69 164 SER A N 1
ATOM 1348 C CA . SER A 1 164 ? 14.501 -10.439 -11.525 1.00 92.69 164 SER A CA 1
ATOM 1349 C C . SER A 1 164 ? 15.307 -10.310 -10.223 1.00 92.69 164 SER A C 1
ATOM 1351 O O . SER A 1 164 ? 15.309 -9.275 -9.545 1.00 92.69 164 SER A O 1
ATOM 1353 N N . ASN A 1 165 ? 16.053 -11.361 -9.867 1.00 93.38 165 ASN A N 1
ATOM 1354 C CA . ASN A 1 165 ? 16.901 -11.345 -8.671 1.00 93.38 165 ASN A CA 1
ATOM 1355 C C . ASN A 1 165 ? 17.970 -10.245 -8.725 1.00 93.38 165 ASN A C 1
ATOM 1357 O O . ASN A 1 165 ? 18.298 -9.665 -7.688 1.00 93.38 165 ASN A O 1
ATOM 1361 N N . LYS A 1 166 ? 18.495 -9.945 -9.919 1.00 93.25 166 LYS A N 1
ATOM 1362 C CA . LYS A 1 166 ? 19.462 -8.863 -10.131 1.00 93.25 166 LYS A CA 1
ATOM 1363 C C . LYS A 1 166 ? 18.840 -7.513 -9.771 1.00 93.25 166 LYS A C 1
ATOM 1365 O O . LYS A 1 166 ? 19.370 -6.805 -8.914 1.00 93.25 166 LYS A O 1
ATOM 1370 N N . THR A 1 167 ? 17.668 -7.220 -10.332 1.00 90.88 167 THR A N 1
ATOM 1371 C CA . THR A 1 167 ? 16.944 -5.963 -10.104 1.00 90.88 167 THR A CA 1
ATOM 1372 C C . THR A 1 167 ? 16.552 -5.803 -8.637 1.00 90.88 167 THR A C 1
ATOM 1374 O O . THR A 1 167 ? 16.794 -4.760 -8.031 1.00 90.88 167 THR A O 1
ATOM 1377 N N . ARG A 1 168 ? 16.041 -6.867 -8.002 1.00 91.44 168 ARG A N 1
ATOM 1378 C CA . ARG A 1 168 ? 15.708 -6.860 -6.566 1.00 91.44 168 ARG A CA 1
ATOM 1379 C C . ARG A 1 168 ? 16.924 -6.576 -5.684 1.00 91.44 168 ARG A C 1
ATOM 1381 O O . ARG A 1 168 ? 16.833 -5.764 -4.761 1.00 91.44 168 ARG A O 1
ATOM 1388 N N . LYS A 1 169 ? 18.068 -7.220 -5.955 1.00 92.56 169 LYS A N 1
ATOM 1389 C CA . LYS A 1 169 ? 19.325 -6.971 -5.226 1.00 92.56 169 LYS A CA 1
ATOM 1390 C C . LYS A 1 169 ? 19.783 -5.522 -5.394 1.00 92.56 169 LYS A C 1
ATOM 1392 O O . LYS A 1 169 ? 20.157 -4.887 -4.406 1.00 92.56 169 LYS A O 1
ATOM 1397 N N . TYR A 1 170 ? 19.704 -4.993 -6.613 1.00 91.19 170 TYR A N 1
ATOM 1398 C CA . TYR A 1 170 ? 20.050 -3.609 -6.918 1.00 91.19 170 TYR A CA 1
ATOM 1399 C C . TYR A 1 170 ? 19.184 -2.603 -6.137 1.00 91.19 170 TYR A C 1
ATOM 1401 O O . TYR A 1 170 ? 19.717 -1.747 -5.427 1.00 91.19 170 TYR A O 1
ATOM 1409 N N . LEU A 1 171 ? 17.856 -2.755 -6.175 1.00 88.44 171 LEU A N 1
ATOM 1410 C CA . LEU A 1 171 ? 16.921 -1.884 -5.451 1.00 88.44 171 LEU A CA 1
ATOM 1411 C C . LEU A 1 171 ? 17.121 -1.949 -3.931 1.00 88.44 171 LEU A C 1
ATOM 1413 O O . LEU A 1 171 ? 17.103 -0.917 -3.253 1.00 88.44 171 LEU A O 1
ATOM 1417 N N . LYS A 1 172 ? 17.378 -3.144 -3.383 1.00 88.38 172 LYS A N 1
ATOM 1418 C CA . LYS A 1 172 ? 17.683 -3.319 -1.955 1.00 88.38 172 LYS A CA 1
ATOM 1419 C C . LYS A 1 172 ? 18.959 -2.568 -1.561 1.00 88.38 172 LYS A C 1
ATOM 1421 O O . LYS A 1 172 ? 18.945 -1.840 -0.571 1.00 88.38 172 LYS A O 1
ATOM 1426 N N . LYS A 1 173 ? 20.024 -2.669 -2.368 1.00 88.12 173 LYS A N 1
ATOM 1427 C CA . LYS A 1 173 ? 21.283 -1.930 -2.161 1.00 88.12 173 LYS A CA 1
ATOM 1428 C C . LYS A 1 173 ? 21.062 -0.414 -2.192 1.00 88.12 173 LYS A C 1
ATOM 1430 O O . LYS A 1 173 ? 21.571 0.305 -1.334 1.00 88.12 173 LYS A O 1
ATOM 1435 N N . LYS A 1 174 ? 20.277 0.081 -3.153 1.00 82.12 174 LYS A N 1
ATOM 1436 C CA . LYS A 1 174 ? 19.975 1.514 -3.282 1.00 82.12 174 LYS A CA 1
ATOM 1437 C C . LYS A 1 174 ? 19.107 2.040 -2.143 1.00 82.12 174 LYS A C 1
ATOM 1439 O O . LYS A 1 174 ? 19.369 3.132 -1.655 1.00 82.12 174 LYS A O 1
ATOM 1444 N N . THR A 1 175 ? 18.159 1.250 -1.647 1.00 78.25 175 THR A N 1
ATOM 1445 C CA . THR A 1 175 ? 17.332 1.629 -0.488 1.00 78.25 175 THR A CA 1
ATOM 1446 C C . THR A 1 175 ? 18.197 1.897 0.747 1.00 78.25 175 THR A C 1
ATOM 1448 O O . THR A 1 175 ? 17.999 2.905 1.422 1.00 78.25 175 THR A O 1
ATOM 1451 N N . SER A 1 176 ? 19.210 1.061 1.002 1.00 68.69 176 SER A N 1
ATOM 1452 C CA . SER A 1 176 ? 20.179 1.298 2.081 1.00 68.69 176 SER A CA 1
ATOM 1453 C C . SER A 1 176 ? 20.964 2.598 1.880 1.00 68.69 176 SER A C 1
ATOM 1455 O O . SER A 1 176 ? 21.094 3.377 2.821 1.00 68.69 176 SER A O 1
ATOM 1457 N N . SER A 1 177 ? 21.407 2.881 0.652 1.00 67.62 177 SER A N 1
ATOM 1458 C CA . SER A 1 177 ? 22.143 4.109 0.315 1.00 67.62 177 SER A CA 1
ATOM 1459 C C . SER A 1 177 ? 21.312 5.381 0.515 1.00 67.62 177 SER A C 1
ATOM 1461 O O . SER A 1 177 ? 21.811 6.345 1.084 1.00 67.62 177 SER A O 1
ATOM 1463 N N . TYR A 1 178 ? 20.046 5.389 0.084 1.00 62.31 178 TYR A N 1
ATOM 1464 C CA . TYR A 1 178 ? 19.171 6.561 0.218 1.00 62.31 178 TYR A CA 1
ATOM 1465 C C . TYR A 1 178 ? 18.646 6.747 1.649 1.00 62.31 178 TYR A C 1
ATOM 1467 O O . TYR A 1 178 ? 18.420 7.876 2.070 1.00 62.31 178 TYR A O 1
ATOM 1475 N N . SER A 1 179 ? 18.527 5.671 2.437 1.00 53.47 179 SER A N 1
ATOM 1476 C CA . SER A 1 179 ? 18.185 5.774 3.865 1.00 53.47 179 SER A CA 1
ATOM 1477 C C . SER A 1 179 ? 19.294 6.398 4.723 1.00 53.47 179 SER A C 1
ATOM 1479 O O . SER A 1 179 ? 18.997 7.003 5.749 1.00 53.47 179 SER A O 1
ATOM 1481 N N . MET A 1 180 ? 20.561 6.292 4.300 1.00 34.47 180 MET A N 1
ATOM 1482 C CA . MET A 1 180 ? 21.710 6.878 5.007 1.00 34.47 180 MET A CA 1
ATOM 1483 C C . MET A 1 180 ? 21.901 8.375 4.722 1.00 34.47 180 MET A C 1
ATOM 1485 O O . MET A 1 180 ? 22.522 9.058 5.528 1.00 34.47 180 MET A O 1
ATOM 1489 N N . ALA A 1 181 ? 21.342 8.891 3.624 1.00 36.56 181 ALA A N 1
ATOM 1490 C CA . ALA A 1 181 ? 21.434 10.300 3.231 1.00 36.56 181 ALA A CA 1
ATOM 1491 C C . ALA A 1 181 ? 20.367 11.207 3.888 1.00 36.56 181 ALA A C 1
ATOM 1493 O O . ALA A 1 181 ? 20.353 12.406 3.639 1.00 36.56 181 ALA A O 1
ATOM 1494 N N . SER A 1 182 ? 19.469 10.646 4.709 1.00 34.88 182 SER A N 1
ATOM 1495 C CA . SER A 1 182 ? 18.372 11.361 5.388 1.00 34.88 182 SER A CA 1
ATOM 1496 C C . SER A 1 182 ? 18.639 11.578 6.891 1.00 34.88 182 SER A C 1
ATOM 1498 O O . SER A 1 182 ? 17.710 11.482 7.700 1.00 34.88 182 SER A O 1
ATOM 1500 N N . LYS A 1 183 ? 19.893 11.825 7.279 1.00 30.83 183 LYS A N 1
ATOM 1501 C CA . LYS A 1 183 ? 20.240 12.278 8.634 1.00 30.83 183 LYS A CA 1
ATOM 1502 C C . LYS A 1 183 ? 20.481 13.776 8.652 1.00 30.83 183 LYS A C 1
ATOM 1504 O O . LYS A 1 183 ? 21.181 14.246 7.733 1.00 30.83 183 LYS A O 1
#

Radius of gyration: 30.38 Å; Cα contacts (8 Å, |Δi|>4): 94; chains: 1; bounding box: 51×37×93 Å

Solvent-accessible surface area (backbone atoms only — not comparable to full-atom values): 12081 Å² total; per-residue (Å²): 136,84,80,80,80,81,54,68,68,61,54,51,51,54,49,55,45,43,74,72,68,49,50,65,65,57,52,21,71,73,69,74,47,60,53,66,60,50,53,52,49,52,54,46,28,76,73,63,78,44,89,69,80,63,90,83,72,72,85,76,70,94,63,52,71,69,54,53,49,52,62,56,52,61,35,48,48,80,53,85,86,79,90,80,68,94,78,48,90,87,54,92,74,82,86,74,88,70,92,86,72,93,72,78,81,80,72,80,82,67,93,63,90,76,66,89,84,83,90,78,86,82,79,83,45,39,68,59,50,48,52,51,44,68,69,46,47,62,61,40,47,71,73,62,42,94,54,82,86,58,83,71,41,83,45,63,75,82,51,70,37,61,67,28,69,67,35,49,53,50,53,54,55,49,51,56,56,59,63,66,72,63,116

Nearest PDB structures (foldseek):
  1pdn-assembly1_C  TM=6.920E-01  e=3.486E-02  Drosophila melanogaster
  5z4z-assembly1_A  TM=4.543E-01  e=2.343E+00  unclassified

Sequence (183 aa):
MGRKAVDIATKRTIILLRDSGMSQYEIFRKLNISRHCIGHTISKFNKLHTVTTKPGAGRRSKLTDCQKLTIKLQQVIFTDESNFEILNRKNRIYIRRFRNDLKRFERSQSRVHKGPIVFYNGSLHSDEYIDILGKHLPTAFEKFVSQPSRKILLQQDNARPYVSNKTRKYLKKKTSSYSMASK

Mean predicted aligned error: 15.25 Å

InterPro domains:
  IPR009057 Homedomain-like superfamily [SSF46689] (4-68)
  IPR036388 Winged helix-like DNA-binding domain superfamily [G3DSA:1.10.10.10] (3-52)
  IPR036397 Ribonuclease H superfamily [G3DSA:3.30.420.10] (53-179)

Secondary structure (DSSP, 8-state):
-PPPPPPHHHHHHHHHHHHTT--HHHHHHHH---HHHHHHHHHHHHHHS-SSPPTT-SPPPSS-HHHHHHHHHTTEEE-------SS-TTS-------TT----------SS-PPP----SSPPPHHHHHHHHHHHHHHHHHHH-S-TTSPPEEE----HHHHSHHHHHHHHHHHHHHHHT--